Protein AF-A0A6I3HGZ4-F1 (afdb_monomer_lite)

Radius of gyration: 28.41 Å; chains: 1; bounding box: 65×96×52 Å

pLDDT: mean 79.09, std 19.03, range [30.66, 98.31]

Secondary structure (DSSP, 8-state):
-PPPEEETTEEE-SSEEEEEEESS-HHHHSSTTSHHHHHTTS-TTPPPPTT-EEETT-SSS-EEEEETTEEEEEEEE-----------PPP-----------PPPPPPPPPPPPPPPPPP----PPP-SSTTTTTTTHHHHHHHHHHHHHHHHH---PPPPEEEEE-TTS--S----HHHHHHHHHHSTTPPPPS-EEEEEE-GGGHHHHHHHHHHHHHHHHHHHHHHHSSS-SS--SBTTB--EEEEEE-TTS-EEEEEE--SSHHHHHHHT-TTTHHHHHHHHHHHHHHHHHHH--------

Structure (mmCIF, N/CA/C/O backbone):
data_AF-A0A6I3HGZ4-F1
#
_entry.id   AF-A0A6I3HGZ4-F1
#
loop_
_atom_site.group_PDB
_atom_site.id
_atom_site.type_symbol
_atom_site.label_atom_id
_atom_site.label_alt_id
_atom_site.label_comp_id
_atom_site.label_asym_id
_atom_site.label_entity_id
_atom_site.label_seq_id
_atom_site.pdbx_PDB_ins_code
_atom_site.Cartn_x
_atom_site.Cartn_y
_atom_site.Cartn_z
_atom_site.occupancy
_atom_site.B_iso_or_equiv
_atom_site.auth_seq_id
_atom_site.auth_comp_id
_atom_site.auth_asym_id
_atom_site.auth_atom_id
_atom_site.pdbx_PDB_model_num
ATOM 1 N N . MET A 1 1 ? 47.851 -3.934 -23.488 1.00 33.91 1 MET A N 1
ATOM 2 C CA . MET A 1 1 ? 46.387 -4.100 -23.605 1.00 33.91 1 MET A CA 1
ATOM 3 C C . MET A 1 1 ? 45.863 -4.523 -22.244 1.00 33.91 1 MET A C 1
ATOM 5 O O . MET A 1 1 ? 46.242 -5.589 -21.782 1.00 33.91 1 MET A O 1
ATOM 9 N N . ALA A 1 2 ? 45.136 -3.650 -21.546 1.00 35.31 2 ALA A N 1
ATOM 10 C CA . ALA A 1 2 ? 44.696 -3.905 -20.175 1.00 35.31 2 ALA A CA 1
ATOM 11 C C . ALA A 1 2 ? 43.425 -4.768 -20.192 1.00 35.31 2 ALA A C 1
ATOM 13 O O . ALA A 1 2 ? 42.412 -4.368 -20.761 1.00 35.31 2 ALA A O 1
ATOM 14 N N . THR A 1 3 ? 43.503 -5.968 -19.629 1.00 45.47 3 THR A N 1
ATOM 15 C CA . THR A 1 3 ? 42.390 -6.912 -19.494 1.00 45.47 3 THR A CA 1
ATOM 16 C C . THR A 1 3 ? 41.349 -6.371 -18.515 1.00 45.47 3 THR A C 1
ATOM 18 O O . THR A 1 3 ? 41.711 -5.895 -17.443 1.00 45.47 3 THR A O 1
ATOM 21 N N . ASN A 1 4 ? 40.064 -6.436 -18.878 1.00 52.41 4 ASN A N 1
ATOM 22 C CA . ASN A 1 4 ? 38.963 -6.149 -17.952 1.00 52.41 4 ASN A CA 1
ATOM 23 C C . ASN A 1 4 ? 39.049 -7.089 -16.739 1.00 52.41 4 ASN A C 1
ATOM 25 O O . ASN A 1 4 ? 39.357 -8.269 -16.916 1.00 52.41 4 ASN A O 1
ATOM 29 N N . GLU A 1 5 ? 38.756 -6.592 -15.537 1.00 66.88 5 GLU A N 1
ATOM 30 C CA . GLU A 1 5 ? 38.652 -7.445 -14.347 1.00 66.88 5 GLU A CA 1
ATOM 31 C C . GLU A 1 5 ? 37.339 -8.233 -14.447 1.00 66.88 5 GLU A C 1
ATOM 33 O O . GLU A 1 5 ? 36.293 -7.662 -14.765 1.00 66.88 5 GLU A O 1
ATOM 38 N N . VAL A 1 6 ? 37.389 -9.556 -14.279 1.00 73.12 6 VAL A N 1
ATOM 39 C CA . VAL A 1 6 ? 36.218 -10.429 -14.439 1.00 73.12 6 VAL A CA 1
ATOM 40 C C . VAL A 1 6 ? 35.928 -11.111 -13.114 1.00 73.12 6 VAL A C 1
ATOM 42 O O . VAL A 1 6 ? 36.799 -11.774 -12.561 1.00 73.12 6 VAL A O 1
ATOM 45 N N . ILE A 1 7 ? 34.708 -10.939 -12.609 1.00 74.44 7 ILE A N 1
ATOM 46 C CA . ILE A 1 7 ? 34.241 -11.583 -11.380 1.00 74.44 7 ILE A CA 1
ATOM 47 C C . ILE A 1 7 ? 33.126 -12.540 -11.783 1.00 74.44 7 ILE A C 1
ATOM 49 O O . ILE A 1 7 ? 32.105 -12.084 -12.297 1.00 74.44 7 ILE A O 1
ATOM 53 N N . VAL A 1 8 ? 33.306 -13.844 -11.553 1.00 73.94 8 VAL A N 1
ATOM 54 C CA . VAL A 1 8 ? 32.317 -14.897 -11.861 1.00 73.94 8 VAL A CA 1
ATOM 55 C C . VAL A 1 8 ? 31.725 -14.799 -13.279 1.00 73.94 8 VAL A C 1
ATOM 57 O O . VAL A 1 8 ? 30.513 -14.890 -13.470 1.00 73.94 8 VAL A O 1
ATOM 60 N N . GLY A 1 9 ? 32.572 -14.567 -14.286 1.00 73.19 9 GLY A N 1
ATOM 61 C CA . GLY A 1 9 ? 32.154 -14.409 -15.686 1.00 73.19 9 GLY A CA 1
ATOM 62 C C . GLY A 1 9 ? 31.596 -13.030 -16.067 1.00 73.19 9 GLY A C 1
ATOM 63 O O . GLY A 1 9 ? 31.271 -12.805 -17.235 1.00 73.19 9 GLY A O 1
ATOM 64 N N . VAL A 1 10 ? 31.503 -12.079 -15.129 1.00 76.06 10 VAL A N 1
ATOM 65 C CA . VAL A 1 10 ? 31.012 -10.713 -15.378 1.00 76.06 10 VAL A CA 1
ATOM 66 C C . VAL A 1 10 ? 32.178 -9.745 -15.528 1.00 76.06 10 VAL A C 1
ATOM 68 O O . VAL A 1 10 ? 33.001 -9.605 -14.625 1.00 76.06 10 VAL A O 1
ATOM 71 N N . LYS A 1 11 ? 32.241 -9.048 -16.668 1.00 77.94 11 LYS A N 1
ATOM 72 C CA . LYS A 1 11 ? 33.300 -8.076 -16.977 1.00 77.94 11 LYS A CA 1
ATOM 73 C C . LYS A 1 11 ? 33.042 -6.734 -16.288 1.00 77.94 11 LYS A C 1
ATOM 75 O O . LYS A 1 11 ? 32.005 -6.114 -16.510 1.00 77.94 11 LYS A O 1
ATOM 80 N N . PHE A 1 12 ? 34.040 -6.247 -15.561 1.00 77.44 12 PHE A N 1
ATOM 81 C CA . PHE A 1 12 ? 34.099 -4.913 -14.973 1.00 77.44 12 PHE A CA 1
ATOM 82 C C . PHE A 1 12 ? 35.183 -4.100 -15.698 1.00 77.44 12 PHE A C 1
ATOM 84 O O . PHE A 1 12 ? 36.367 -4.197 -15.364 1.00 77.44 12 PHE A O 1
ATOM 91 N N . PRO A 1 13 ? 34.827 -3.328 -16.744 1.00 76.88 13 PRO A N 1
ATOM 92 C CA . PRO A 1 13 ? 35.788 -2.465 -17.425 1.00 76.88 13 PRO A CA 1
ATOM 93 C C . PRO A 1 13 ? 36.333 -1.385 -16.485 1.00 76.88 13 PRO A C 1
ATOM 95 O O . PRO A 1 13 ? 35.669 -0.961 -15.539 1.00 76.88 13 PRO A O 1
ATOM 98 N N . LYS A 1 14 ? 37.541 -0.890 -16.756 1.00 74.56 14 LYS A N 1
ATOM 99 C CA . LYS A 1 14 ? 38.122 0.205 -15.970 1.00 74.56 14 LYS A CA 1
ATOM 100 C C . LYS A 1 14 ? 37.251 1.464 -16.086 1.00 74.56 14 LYS A C 1
ATOM 102 O O . LYS A 1 14 ? 36.957 1.908 -17.191 1.00 74.56 14 LYS A O 1
ATOM 107 N N . GLY A 1 15 ? 36.886 2.062 -14.955 1.00 78.56 15 GLY A N 1
ATOM 108 C CA . GLY A 1 15 ? 36.088 3.286 -14.916 1.00 78.56 15 GLY A CA 1
ATOM 109 C C . GLY A 1 15 ? 35.667 3.669 -13.501 1.00 78.56 15 GLY A C 1
ATOM 110 O O . GLY A 1 15 ? 36.054 3.018 -12.531 1.00 78.56 15 GLY A O 1
ATOM 111 N N . SER A 1 16 ? 34.886 4.740 -13.384 1.00 78.81 16 SER A N 1
ATOM 112 C CA . SER A 1 16 ? 34.273 5.144 -12.118 1.00 78.81 16 SER A CA 1
ATOM 113 C C . SER A 1 16 ? 33.002 4.342 -11.888 1.00 78.81 16 SER A C 1
ATOM 115 O O . SER A 1 16 ? 32.200 4.186 -12.802 1.00 78.81 16 SER A O 1
ATOM 117 N N . TYR A 1 17 ? 32.800 3.853 -10.670 1.00 81.19 17 TYR A N 1
ATOM 118 C CA . TYR A 1 17 ? 31.631 3.055 -10.320 1.00 81.19 17 TYR A CA 1
ATOM 119 C C . TYR A 1 17 ? 30.874 3.674 -9.149 1.00 81.19 17 TYR A C 1
ATOM 121 O O . TYR A 1 17 ? 31.481 4.121 -8.176 1.00 81.19 17 TYR A O 1
ATOM 129 N N . GLN A 1 18 ? 29.547 3.640 -9.223 1.00 82.38 18 GLN A N 1
ATOM 130 C CA . GLN A 1 18 ? 28.660 3.855 -8.090 1.00 82.38 18 GLN A CA 1
ATOM 131 C C . GLN A 1 18 ? 28.407 2.512 -7.408 1.00 82.38 18 GLN A C 1
ATOM 133 O O . GLN A 1 18 ? 28.036 1.535 -8.064 1.00 82.38 18 GLN A O 1
ATOM 138 N N . ILE A 1 19 ? 28.581 2.467 -6.088 1.00 84.44 19 ILE A N 1
ATOM 139 C CA . ILE A 1 19 ? 28.314 1.277 -5.280 1.00 84.44 19 ILE A CA 1
ATOM 140 C C . ILE A 1 19 ? 27.147 1.571 -4.343 1.00 84.44 19 ILE A C 1
ATOM 142 O O . ILE A 1 19 ? 27.219 2.491 -3.535 1.00 84.44 19 ILE A O 1
ATOM 146 N N . ASN A 1 20 ? 26.094 0.760 -4.432 1.00 83.44 20 ASN A N 1
ATOM 147 C CA . ASN A 1 20 ? 24.922 0.853 -3.562 1.00 83.44 20 ASN A CA 1
ATOM 148 C C . ASN A 1 20 ? 24.886 -0.380 -2.648 1.00 83.44 20 ASN A C 1
ATOM 150 O O . ASN A 1 20 ? 24.751 -1.501 -3.142 1.00 83.44 20 ASN A O 1
ATOM 154 N N . SER A 1 21 ? 25.031 -0.194 -1.335 1.00 86.50 21 SER A N 1
ATOM 155 C CA . SER A 1 21 ? 24.993 -1.269 -0.331 1.00 86.50 21 SER A CA 1
ATOM 156 C C . SER A 1 21 ? 23.632 -1.369 0.365 1.00 86.50 21 SER A C 1
ATOM 158 O O . SER A 1 21 ? 22.970 -0.360 0.583 1.00 86.50 21 SER A O 1
ATOM 160 N N . PHE A 1 22 ? 23.237 -2.583 0.753 1.00 85.50 22 PHE A N 1
ATOM 161 C CA . PHE A 1 22 ? 21.967 -2.893 1.420 1.00 85.50 22 PHE A CA 1
ATOM 162 C C . PHE A 1 22 ? 22.232 -3.887 2.553 1.00 85.50 22 PHE A C 1
ATOM 164 O O . PHE A 1 22 ? 22.924 -4.883 2.335 1.00 85.50 22 PHE A O 1
ATOM 171 N N . GLY A 1 23 ? 21.746 -3.610 3.767 1.00 84.88 23 GLY A N 1
ATOM 172 C CA . GLY A 1 23 ? 21.974 -4.480 4.932 1.00 84.88 23 GLY A CA 1
ATOM 173 C C . GLY A 1 23 ? 23.453 -4.670 5.319 1.00 84.88 23 GLY A C 1
ATOM 174 O O . GLY A 1 23 ? 23.779 -5.564 6.094 1.00 84.88 23 GLY A O 1
ATOM 175 N N . ILE A 1 24 ? 24.364 -3.860 4.764 1.00 86.56 24 ILE A N 1
ATOM 176 C CA . ILE A 1 24 ? 25.811 -3.861 5.016 1.00 86.56 24 ILE A CA 1
ATOM 177 C C . ILE A 1 24 ? 26.343 -2.428 4.896 1.00 86.56 24 ILE A C 1
ATOM 179 O O . ILE A 1 24 ? 25.840 -1.647 4.088 1.00 86.56 24 ILE A O 1
ATOM 183 N N . SER A 1 25 ? 27.353 -2.066 5.692 1.00 88.69 25 SER A N 1
ATOM 184 C CA . SER A 1 25 ? 27.912 -0.712 5.668 1.00 88.69 25 SER A CA 1
ATOM 185 C C . SER A 1 25 ? 28.721 -0.436 4.397 1.00 88.69 25 SER A C 1
ATOM 187 O O . SER A 1 25 ? 29.479 -1.290 3.923 1.00 88.69 25 SER A O 1
ATOM 189 N N . CYS A 1 26 ? 28.648 0.802 3.898 1.00 79.62 26 CYS A N 1
ATOM 190 C CA . CYS A 1 26 ? 29.450 1.250 2.758 1.00 79.62 26 CYS A CA 1
ATOM 191 C C . CYS A 1 26 ? 30.955 1.051 3.008 1.00 79.62 26 CYS A C 1
ATOM 193 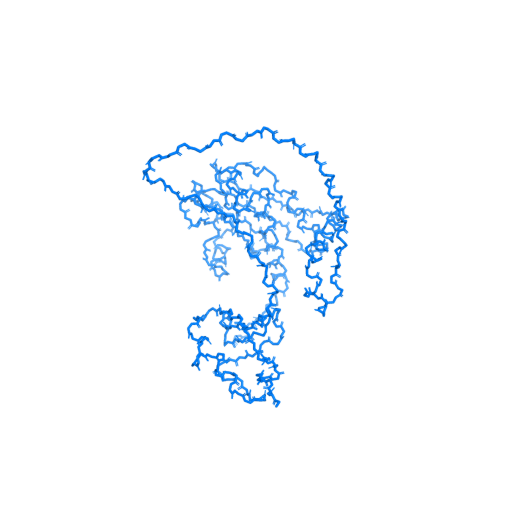O O . CYS A 1 26 ? 31.683 0.647 2.109 1.00 79.62 26 CYS A O 1
ATOM 195 N N . THR A 1 27 ? 31.424 1.255 4.243 1.00 86.00 27 THR A N 1
ATOM 196 C CA . THR A 1 27 ? 32.833 1.077 4.643 1.00 86.00 27 THR A CA 1
ATOM 197 C C . THR A 1 27 ? 33.335 -0.360 4.524 1.00 86.00 27 THR A C 1
ATOM 199 O O . THR A 1 27 ? 34.520 -0.573 4.292 1.00 86.00 27 THR A O 1
ATOM 202 N N . LYS A 1 28 ? 32.451 -1.356 4.653 1.00 87.50 28 LYS A N 1
ATOM 203 C CA . LYS A 1 28 ? 32.801 -2.775 4.492 1.00 87.50 28 LYS A CA 1
ATOM 204 C C . LYS A 1 28 ? 32.875 -3.181 3.018 1.00 87.50 28 LYS A C 1
ATOM 206 O O . LYS A 1 28 ? 33.579 -4.125 2.664 1.00 87.50 28 LYS A O 1
ATOM 211 N N . VAL A 1 29 ? 32.156 -2.467 2.154 1.00 88.38 29 VAL A N 1
ATOM 212 C CA . VAL A 1 29 ? 32.092 -2.742 0.713 1.00 88.38 29 VAL A CA 1
ATOM 213 C C . VAL A 1 29 ? 33.155 -1.960 -0.067 1.00 88.38 29 VAL A C 1
ATOM 215 O O . VAL A 1 29 ? 33.766 -2.517 -0.980 1.00 88.38 29 VAL A O 1
ATOM 218 N N . MET A 1 30 ? 33.389 -0.697 0.296 1.00 84.62 30 MET A N 1
ATOM 219 C CA . MET A 1 30 ? 34.252 0.248 -0.420 1.00 84.62 30 MET A CA 1
ATOM 220 C C . MET A 1 30 ? 35.699 0.277 0.101 1.00 84.62 30 MET A C 1
ATOM 222 O O . MET A 1 30 ? 36.009 -0.204 1.188 1.00 84.62 30 MET A O 1
ATOM 226 N N . GLY A 1 31 ? 36.588 0.904 -0.677 1.00 80.62 31 GLY A N 1
ATOM 227 C CA . GLY A 1 31 ? 38.002 1.091 -0.341 1.00 80.62 31 GLY A CA 1
ATOM 228 C C . GLY A 1 31 ? 38.901 -0.058 -0.806 1.00 80.62 31 GLY A C 1
ATOM 229 O O . GLY A 1 31 ? 38.432 -1.116 -1.219 1.00 80.62 31 GLY A O 1
ATOM 230 N N . SER A 1 32 ? 40.220 0.135 -0.720 1.00 79.25 32 SER A N 1
ATOM 231 C CA . SER A 1 32 ? 41.231 -0.823 -1.214 1.00 79.25 32 SER A CA 1
ATOM 232 C C . SER A 1 32 ? 41.211 -2.186 -0.506 1.00 79.25 32 SER A C 1
ATOM 234 O O . SER A 1 32 ? 41.709 -3.177 -1.045 1.00 79.25 32 SER A O 1
ATOM 236 N N . LYS A 1 33 ? 40.626 -2.237 0.697 1.00 82.75 33 LYS A N 1
ATOM 237 C CA . LYS A 1 33 ? 40.399 -3.454 1.489 1.00 82.75 33 LYS A CA 1
ATOM 238 C C . LYS A 1 33 ? 38.929 -3.897 1.510 1.00 82.75 33 LYS A C 1
ATOM 240 O O . LYS A 1 33 ? 38.632 -4.910 2.139 1.00 82.75 33 LYS A O 1
ATOM 245 N N . GLY A 1 34 ? 38.027 -3.160 0.863 1.00 86.88 34 GLY A N 1
ATOM 246 C CA . GLY A 1 34 ? 36.596 -3.462 0.836 1.00 86.88 34 GLY A CA 1
ATOM 247 C C . GLY A 1 34 ? 36.268 -4.700 0.006 1.00 86.88 34 GLY A C 1
ATOM 248 O O . GLY A 1 34 ? 37.058 -5.125 -0.839 1.00 86.88 34 GLY A O 1
ATOM 249 N N . LEU A 1 35 ? 35.084 -5.272 0.233 1.00 89.88 35 LEU A N 1
ATOM 250 C CA . LEU A 1 35 ? 34.624 -6.494 -0.441 1.00 89.88 35 LEU A CA 1
ATOM 251 C C . LEU A 1 35 ? 34.707 -6.408 -1.968 1.00 89.88 35 LEU A C 1
ATOM 253 O O . LEU A 1 35 ? 35.130 -7.368 -2.604 1.00 89.88 35 LEU A O 1
ATOM 257 N N . PHE A 1 36 ? 34.367 -5.262 -2.564 1.00 88.25 36 PHE A N 1
ATOM 258 C CA . PHE A 1 36 ? 34.422 -5.125 -4.019 1.00 88.25 36 PHE A CA 1
ATOM 259 C C . PHE A 1 36 ? 35.861 -5.215 -4.552 1.00 88.25 36 PHE A C 1
ATOM 261 O O . PHE A 1 36 ? 36.124 -5.965 -5.487 1.00 88.25 36 PHE A O 1
ATOM 268 N N . ALA A 1 37 ? 36.819 -4.554 -3.893 1.00 84.62 37 ALA A N 1
ATOM 269 C CA . ALA A 1 37 ? 38.239 -4.650 -4.240 1.00 84.62 37 ALA A CA 1
ATOM 270 C C . ALA A 1 37 ? 38.827 -6.048 -3.981 1.00 84.62 37 ALA A C 1
ATOM 272 O O . ALA A 1 37 ? 39.804 -6.433 -4.619 1.00 84.62 37 ALA A O 1
ATOM 273 N N . GLN A 1 38 ? 38.262 -6.811 -3.041 1.00 87.81 38 GLN A N 1
ATOM 274 C CA . GLN A 1 38 ? 38.625 -8.215 -2.837 1.00 87.81 38 GLN A CA 1
ATOM 275 C C . GLN A 1 38 ? 38.082 -9.102 -3.963 1.00 87.81 38 GLN A C 1
ATOM 277 O O . GLN A 1 38 ? 38.808 -9.965 -4.445 1.00 87.81 38 GLN A O 1
ATOM 282 N N . PHE A 1 39 ? 36.845 -8.875 -4.416 1.00 89.19 39 PHE A N 1
ATOM 283 C CA . PHE A 1 39 ? 36.241 -9.663 -5.494 1.00 89.19 39 PHE A CA 1
ATOM 284 C C . PHE A 1 39 ? 36.919 -9.417 -6.842 1.00 89.19 39 PHE A C 1
ATOM 286 O O . PHE A 1 39 ? 37.119 -10.366 -7.586 1.00 89.19 39 PHE A O 1
ATOM 293 N N . LEU A 1 40 ? 37.353 -8.185 -7.122 1.00 82.81 40 LEU A N 1
ATOM 294 C CA . LEU A 1 40 ? 38.114 -7.849 -8.334 1.00 82.81 40 LEU A CA 1
ATOM 295 C C . LEU A 1 40 ? 39.472 -8.572 -8.434 1.00 82.81 40 LEU A C 1
ATOM 297 O O . LEU A 1 40 ? 40.028 -8.688 -9.520 1.00 82.81 40 LEU A O 1
ATOM 301 N N . LYS A 1 41 ? 40.005 -9.082 -7.313 1.00 83.44 41 LYS A N 1
ATOM 302 C CA . LYS A 1 41 ? 41.253 -9.867 -7.274 1.00 83.44 41 LYS A CA 1
ATOM 303 C C . LYS A 1 41 ? 41.045 -11.359 -7.542 1.00 83.44 41 LYS A C 1
ATOM 305 O O . LYS A 1 41 ? 42.033 -12.085 -7.652 1.00 83.44 41 LYS A O 1
ATOM 310 N N . LEU A 1 42 ? 39.795 -11.823 -7.587 1.00 81.00 42 LEU A N 1
ATOM 311 C CA . LEU A 1 42 ? 39.473 -13.203 -7.942 1.00 81.00 42 LEU A CA 1
ATOM 312 C C . LEU A 1 42 ? 39.785 -13.433 -9.423 1.00 81.00 42 LEU A C 1
ATOM 314 O O . LEU A 1 42 ? 39.650 -12.524 -10.244 1.00 81.00 42 LEU A O 1
ATOM 318 N N . LYS A 1 43 ? 40.199 -14.649 -9.785 1.00 75.00 43 LYS A N 1
ATOM 319 C CA . LYS A 1 43 ? 40.291 -15.023 -11.200 1.00 75.00 43 LYS A CA 1
ATOM 320 C C . LYS A 1 43 ? 38.878 -15.246 -11.742 1.00 75.00 43 LYS A C 1
ATOM 322 O O . LYS A 1 43 ? 37.968 -15.586 -10.996 1.00 75.00 43 LYS A O 1
ATOM 327 N N . ASP A 1 44 ? 38.713 -15.115 -13.054 1.00 69.81 44 ASP A N 1
ATOM 328 C CA . ASP A 1 44 ? 37.416 -15.141 -13.757 1.00 69.81 44 ASP A CA 1
ATOM 329 C C . ASP A 1 44 ? 36.452 -16.262 -13.298 1.00 69.81 44 ASP A C 1
ATOM 331 O O . ASP A 1 44 ? 35.264 -16.033 -13.064 1.00 69.81 44 ASP A O 1
ATOM 335 N N . LYS A 1 45 ? 36.980 -17.475 -13.098 1.00 73.19 45 LYS A N 1
ATOM 336 C CA . LYS A 1 45 ? 36.204 -18.665 -12.710 1.00 73.19 45 LYS A CA 1
ATOM 337 C C . LYS A 1 45 ? 36.281 -19.012 -11.222 1.00 73.19 45 LYS A C 1
ATOM 339 O O . LYS A 1 45 ? 35.736 -20.040 -10.820 1.00 73.19 45 LYS A O 1
ATOM 344 N N . ASP A 1 46 ? 36.958 -18.200 -10.416 1.00 79.56 46 ASP A N 1
ATOM 345 C CA . ASP A 1 46 ? 37.021 -18.438 -8.980 1.00 79.56 46 ASP A CA 1
ATOM 346 C C . ASP A 1 46 ? 35.639 -18.169 -8.364 1.00 79.56 46 ASP A C 1
ATOM 348 O O . ASP A 1 46 ? 34.997 -17.156 -8.671 1.00 79.56 46 ASP A O 1
ATOM 352 N N . PRO A 1 47 ? 35.150 -19.057 -7.485 1.00 82.06 47 PRO A N 1
ATOM 353 C CA . PRO A 1 47 ? 33.903 -18.817 -6.785 1.00 82.06 47 PRO A CA 1
ATOM 354 C C . PRO A 1 47 ? 34.055 -17.632 -5.827 1.00 82.06 47 PRO A C 1
ATOM 356 O O . PRO A 1 47 ? 35.106 -17.424 -5.216 1.00 82.06 47 PRO A O 1
ATOM 359 N N . LEU A 1 48 ? 32.969 -16.883 -5.635 1.00 87.06 48 LEU A N 1
ATOM 360 C CA . LEU A 1 48 ? 32.922 -15.869 -4.586 1.00 87.06 48 LEU A CA 1
ATOM 361 C C . LEU A 1 48 ? 33.124 -16.523 -3.204 1.00 87.06 48 LEU A C 1
ATOM 363 O O . LEU A 1 48 ? 32.614 -17.624 -2.962 1.00 87.06 48 LEU A O 1
ATOM 367 N N . PRO A 1 49 ? 33.820 -15.854 -2.265 1.00 89.06 49 PRO A N 1
ATOM 368 C CA . PRO A 1 49 ? 33.966 -16.352 -0.905 1.00 89.06 49 PRO A CA 1
ATOM 369 C C . PRO A 1 49 ? 32.596 -16.570 -0.263 1.00 89.06 49 PRO A C 1
ATOM 371 O O . PRO A 1 49 ? 31.774 -15.654 -0.226 1.00 89.06 49 PRO A O 1
ATOM 374 N N . LYS A 1 50 ? 32.340 -17.758 0.293 1.00 88.12 50 LYS A N 1
ATOM 375 C CA . LYS A 1 50 ? 31.100 -18.008 1.046 1.00 88.12 50 LYS A CA 1
ATOM 376 C C . LYS A 1 50 ? 30.938 -16.954 2.159 1.00 88.12 50 LYS A C 1
ATOM 378 O O . LYS A 1 50 ? 31.931 -16.602 2.796 1.00 88.12 50 LYS A O 1
ATOM 383 N N . PRO A 1 51 ? 29.719 -16.449 2.423 1.00 92.19 51 PRO A N 1
ATOM 384 C CA . PRO A 1 51 ? 28.416 -16.841 1.858 1.00 92.19 51 PRO A CA 1
ATOM 385 C C . PRO A 1 51 ? 28.007 -16.064 0.587 1.00 92.19 51 PRO A C 1
ATOM 387 O O . PRO A 1 51 ? 26.835 -16.069 0.207 1.00 92.19 51 PRO A O 1
ATOM 390 N N . TRP A 1 52 ? 28.934 -15.344 -0.046 1.00 91.81 52 TRP A N 1
ATOM 391 C CA . TRP A 1 52 ? 28.618 -14.463 -1.163 1.00 91.81 52 TRP A CA 1
ATOM 392 C C . TRP A 1 52 ? 28.273 -15.237 -2.430 1.00 91.81 52 TRP A C 1
ATOM 394 O O . TRP A 1 52 ? 28.944 -16.192 -2.811 1.00 91.81 52 TRP A O 1
ATOM 404 N N . ARG A 1 53 ? 27.226 -14.773 -3.105 1.00 88.81 53 ARG A N 1
ATOM 405 C CA . ARG A 1 53 ? 26.788 -15.241 -4.414 1.00 88.81 53 ARG A CA 1
ATOM 406 C C . ARG A 1 53 ? 26.501 -14.061 -5.322 1.00 88.81 53 ARG A C 1
ATOM 408 O O . ARG A 1 53 ? 26.127 -12.974 -4.869 1.00 88.81 53 ARG A O 1
ATOM 415 N N . TYR A 1 54 ? 26.660 -14.310 -6.609 1.00 85.19 54 TYR A N 1
ATOM 416 C CA . TYR A 1 54 ? 26.254 -13.390 -7.648 1.00 85.19 54 TYR A CA 1
ATOM 417 C C . TYR A 1 54 ? 24.834 -13.720 -8.097 1.00 85.19 54 TYR A C 1
ATOM 419 O O . TYR A 1 54 ? 24.496 -14.887 -8.280 1.00 85.19 54 TYR A O 1
ATOM 427 N N . LEU A 1 55 ? 23.996 -12.696 -8.230 1.00 81.69 55 LEU A N 1
ATOM 428 C CA . LEU A 1 55 ? 22.610 -12.831 -8.664 1.00 81.69 55 LEU A CA 1
ATOM 429 C C . LEU A 1 55 ? 22.498 -12.261 -10.081 1.00 81.69 55 LEU A C 1
ATOM 431 O O . LEU A 1 55 ? 22.277 -11.061 -10.243 1.00 81.69 55 LEU A O 1
ATOM 435 N N . ALA A 1 56 ? 22.703 -13.124 -11.079 1.00 65.50 56 ALA A N 1
ATOM 436 C CA . ALA A 1 56 ? 22.736 -12.750 -12.495 1.00 65.50 56 ALA A CA 1
ATOM 437 C C . ALA A 1 56 ? 21.398 -12.182 -13.005 1.00 65.50 56 ALA A C 1
ATOM 439 O O . ALA A 1 56 ? 21.403 -11.290 -13.847 1.00 65.50 56 ALA A O 1
ATOM 440 N N . ASP A 1 57 ? 20.275 -12.615 -12.425 1.00 60.81 57 ASP A N 1
ATOM 441 C CA . ASP A 1 57 ? 18.922 -12.200 -12.830 1.00 60.81 57 ASP A CA 1
ATOM 442 C C . ASP A 1 57 ? 18.407 -10.954 -12.085 1.00 60.81 57 ASP A C 1
ATOM 444 O O . ASP A 1 57 ? 17.222 -10.616 -12.133 1.00 60.81 57 ASP A O 1
ATOM 448 N N . ALA A 1 58 ? 19.266 -10.260 -11.332 1.00 59.22 58 ALA A N 1
ATOM 449 C CA . ALA A 1 58 ? 18.855 -9.047 -10.638 1.00 59.22 58 ALA A CA 1
ATOM 450 C C . ALA A 1 58 ? 18.627 -7.896 -11.639 1.00 59.22 58 ALA A C 1
ATOM 452 O O . ALA A 1 58 ? 19.522 -7.541 -12.397 1.00 59.22 58 ALA A O 1
ATOM 453 N N . ILE A 1 59 ? 17.446 -7.265 -11.596 1.00 45.47 59 ILE A N 1
ATOM 454 C CA . ILE A 1 59 ? 17.140 -6.055 -12.380 1.00 45.47 59 ILE A CA 1
ATOM 455 C C . ILE A 1 59 ? 18.057 -4.899 -11.918 1.00 45.47 59 ILE A C 1
ATOM 457 O O . ILE A 1 59 ? 18.132 -4.599 -10.718 1.00 45.47 59 ILE A O 1
ATOM 461 N N . GLY A 1 60 ? 18.737 -4.243 -12.868 1.00 58.06 60 GLY A N 1
ATOM 462 C CA . GLY A 1 60 ? 19.790 -3.249 -12.603 1.00 58.06 60 GLY A CA 1
ATOM 463 C C . GLY A 1 60 ? 21.165 -3.893 -12.375 1.00 58.06 60 GLY A C 1
ATOM 464 O O . GLY A 1 60 ? 21.266 -5.100 -12.234 1.00 58.06 60 GLY A O 1
ATOM 465 N N . ALA A 1 61 ? 22.235 -3.093 -12.379 1.00 63.69 61 ALA A N 1
ATOM 466 C CA . ALA A 1 61 ? 23.636 -3.540 -12.414 1.00 63.69 61 ALA A CA 1
ATOM 467 C C . ALA A 1 61 ? 24.010 -4.710 -11.448 1.00 63.69 61 ALA A C 1
ATOM 469 O O . ALA A 1 61 ? 23.337 -4.897 -10.428 1.00 63.69 61 ALA A O 1
ATOM 470 N N . PRO A 1 62 ? 25.109 -5.459 -11.719 1.00 68.50 62 PRO A N 1
ATOM 471 C CA . PRO A 1 62 ? 25.524 -6.677 -11.004 1.00 68.50 62 PRO A CA 1
ATOM 472 C C . PRO A 1 62 ? 25.286 -6.654 -9.478 1.00 68.50 62 PRO A C 1
ATOM 474 O O . PRO A 1 62 ? 25.827 -5.791 -8.782 1.00 68.50 62 PRO A O 1
ATOM 477 N N . LYS A 1 63 ? 24.502 -7.613 -8.947 1.00 84.88 63 LYS A N 1
ATOM 478 C CA . LYS A 1 63 ? 24.180 -7.738 -7.508 1.00 84.88 63 LYS A CA 1
ATOM 479 C C . LYS A 1 63 ? 24.975 -8.868 -6.839 1.00 84.88 63 LYS A C 1
ATOM 481 O O . LYS A 1 63 ? 24.807 -10.039 -7.178 1.00 84.88 63 LYS A O 1
ATOM 486 N N . PHE A 1 64 ? 25.762 -8.516 -5.821 1.00 90.00 64 PHE A N 1
ATOM 487 C CA . PHE A 1 64 ? 26.458 -9.445 -4.924 1.00 90.00 64 PHE A CA 1
ATOM 488 C C . PHE A 1 64 ? 25.696 -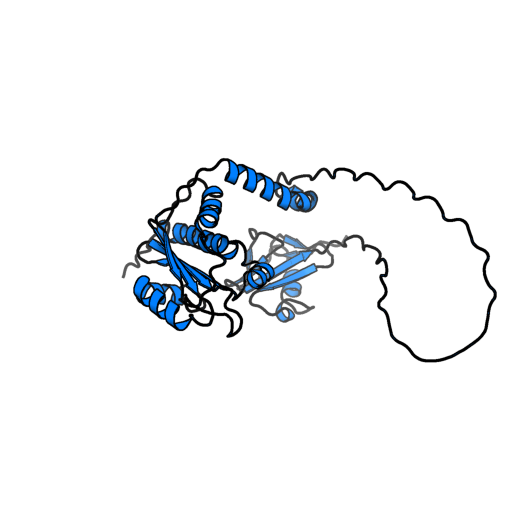9.551 -3.602 1.00 90.00 64 PHE A C 1
ATOM 490 O O . PHE A 1 64 ? 25.368 -8.529 -2.997 1.00 90.00 64 PHE A O 1
ATOM 497 N N . SER A 1 65 ? 25.402 -10.764 -3.135 1.00 91.25 65 SER A N 1
ATOM 498 C CA . SER A 1 65 ? 24.591 -10.980 -1.929 1.00 91.25 65 SER A CA 1
ATOM 499 C C . SER A 1 65 ? 25.150 -12.095 -1.057 1.00 91.25 65 SER A C 1
ATOM 501 O O . SER A 1 65 ? 25.547 -13.136 -1.566 1.00 91.25 65 SER A O 1
ATOM 503 N N . SER A 1 66 ? 25.157 -11.886 0.256 1.00 90.69 66 SER A N 1
ATOM 504 C CA . SER A 1 66 ? 25.525 -12.897 1.255 1.00 90.69 66 SER A CA 1
ATOM 505 C C . SER A 1 66 ? 24.301 -13.563 1.891 1.00 90.69 66 SER A C 1
ATOM 507 O O . SER A 1 66 ? 24.345 -14.742 2.230 1.00 90.69 66 SER A O 1
ATOM 509 N N . ALA A 1 67 ? 23.189 -12.838 2.020 1.00 86.38 67 ALA A N 1
ATOM 510 C CA . ALA A 1 67 ? 21.949 -13.287 2.655 1.00 86.38 67 ALA A CA 1
ATOM 511 C C . ALA A 1 67 ? 20.748 -12.467 2.132 1.00 86.38 67 ALA A C 1
ATOM 513 O O . ALA A 1 67 ? 20.961 -11.438 1.478 1.00 86.38 67 ALA A O 1
ATOM 514 N N . PRO A 1 68 ? 19.491 -12.882 2.392 1.00 83.44 68 PRO A N 1
ATOM 515 C CA . PRO A 1 68 ? 18.326 -12.032 2.140 1.00 83.44 68 PRO A CA 1
ATOM 516 C C . PRO A 1 68 ? 18.523 -10.634 2.745 1.00 83.44 68 PRO A C 1
ATOM 518 O O . PRO A 1 68 ? 18.949 -10.504 3.887 1.00 83.44 68 PRO A O 1
ATOM 521 N N . GLY A 1 69 ? 18.298 -9.583 1.953 1.00 83.00 69 GLY A N 1
ATOM 522 C CA . GLY A 1 69 ? 18.474 -8.190 2.390 1.00 83.00 69 GLY A CA 1
ATOM 523 C C . GLY A 1 69 ? 19.922 -7.699 2.564 1.00 83.00 69 GLY A C 1
ATOM 524 O O . GLY A 1 69 ? 20.114 -6.501 2.756 1.00 83.00 69 GLY A O 1
ATOM 525 N N . VAL A 1 70 ? 20.939 -8.565 2.440 1.00 89.88 70 VAL A N 1
ATOM 526 C CA . VAL A 1 70 ? 22.355 -8.210 2.647 1.00 89.88 70 VAL A CA 1
ATOM 527 C C . VAL A 1 70 ? 23.151 -8.343 1.348 1.00 89.88 70 VAL A C 1
ATOM 529 O O . VAL A 1 70 ? 23.252 -9.428 0.758 1.00 89.88 70 VAL A O 1
ATOM 532 N N . GLY A 1 71 ? 23.741 -7.238 0.891 1.00 91.12 71 GLY A N 1
ATOM 533 C CA . GLY A 1 71 ? 24.558 -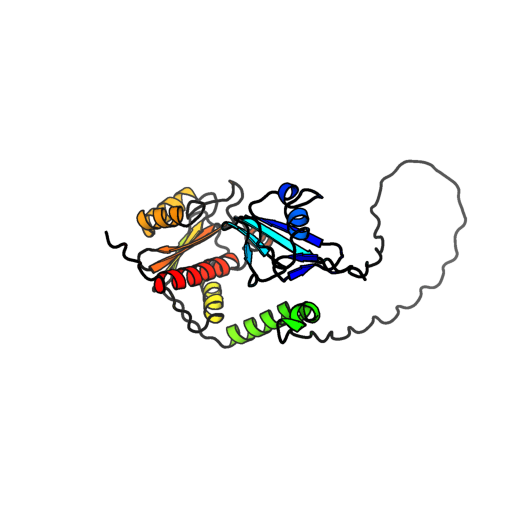7.224 -0.318 1.00 91.12 71 GLY A CA 1
ATOM 534 C C . GLY A 1 71 ? 24.903 -5.835 -0.843 1.00 91.12 71 GLY A C 1
ATOM 535 O O . GLY A 1 71 ? 24.697 -4.821 -0.181 1.00 91.12 71 GLY A O 1
ATOM 536 N N . PHE A 1 72 ? 25.430 -5.783 -2.062 1.00 89.69 72 PHE A N 1
ATOM 537 C CA . PHE A 1 72 ? 25.713 -4.533 -2.761 1.00 89.69 72 PHE A CA 1
ATOM 538 C C . PHE A 1 72 ? 25.597 -4.684 -4.281 1.00 89.69 72 PHE A C 1
ATOM 540 O O . PHE A 1 72 ? 25.611 -5.793 -4.821 1.00 89.69 72 PHE A O 1
ATOM 547 N N . ARG A 1 73 ? 25.454 -3.548 -4.964 1.00 87.31 73 ARG A N 1
ATOM 548 C CA . ARG A 1 73 ? 25.379 -3.426 -6.424 1.00 87.31 73 ARG A CA 1
ATOM 549 C C . ARG A 1 73 ? 26.453 -2.471 -6.906 1.00 87.31 73 ARG A C 1
ATOM 551 O O . ARG A 1 73 ? 26.776 -1.523 -6.192 1.00 87.31 73 ARG A O 1
ATOM 558 N N . VAL A 1 74 ? 26.957 -2.700 -8.112 1.00 82.38 74 VAL A N 1
ATOM 559 C CA . VAL A 1 74 ? 28.034 -1.894 -8.694 1.00 82.38 74 VAL A CA 1
ATOM 560 C C . VAL A 1 74 ? 27.618 -1.444 -10.087 1.00 82.38 74 VAL A C 1
ATOM 562 O O . VAL A 1 74 ? 27.353 -2.281 -10.944 1.00 82.38 74 VAL A O 1
ATOM 565 N N . GLN A 1 75 ? 27.551 -0.135 -10.316 1.00 80.81 75 GLN A N 1
ATOM 566 C CA . GLN A 1 75 ? 27.124 0.460 -11.581 1.00 80.81 75 GLN A CA 1
ATOM 567 C C . GLN A 1 75 ? 28.245 1.316 -12.161 1.00 80.81 75 GLN A C 1
ATOM 569 O O . GLN A 1 75 ? 28.744 2.211 -11.486 1.00 80.81 75 GLN A O 1
ATOM 574 N N . LEU A 1 76 ? 28.639 1.050 -13.408 1.00 76.06 76 LEU A N 1
ATOM 575 C CA . LEU A 1 76 ? 29.601 1.890 -14.114 1.00 76.06 76 LEU A CA 1
ATOM 576 C C . LEU A 1 76 ? 28.975 3.269 -14.356 1.00 76.06 76 LEU A C 1
ATOM 578 O O . LEU A 1 76 ? 27.895 3.376 -14.937 1.00 76.06 76 LEU A O 1
ATOM 582 N N . ILE A 1 77 ? 29.660 4.314 -13.910 1.00 76.06 77 ILE A N 1
ATOM 583 C CA . ILE A 1 77 ? 29.319 5.701 -14.198 1.00 76.06 77 ILE A CA 1
ATOM 584 C C . ILE A 1 77 ? 30.029 6.051 -15.502 1.00 76.06 77 ILE A C 1
ATOM 586 O O . ILE A 1 77 ? 31.236 6.300 -15.526 1.00 76.06 77 ILE A O 1
ATOM 590 N N . THR A 1 78 ? 29.288 6.059 -16.604 1.00 63.97 78 THR A N 1
ATOM 591 C CA . THR A 1 78 ? 29.752 6.720 -17.821 1.00 63.97 78 THR A CA 1
ATOM 592 C C . THR A 1 78 ? 29.778 8.225 -17.559 1.00 63.97 78 THR A C 1
ATOM 594 O O . THR A 1 78 ? 28.803 8.753 -17.020 1.00 63.97 78 THR A O 1
ATOM 597 N N . PRO A 1 79 ? 30.868 8.942 -17.891 1.00 44.62 79 PRO A N 1
ATOM 598 C CA . PRO A 1 79 ? 30.885 10.388 -17.760 1.00 44.62 79 PRO A CA 1
ATOM 599 C C . PRO A 1 79 ? 29.795 10.966 -18.662 1.00 44.62 79 PRO A C 1
ATOM 601 O O . PRO A 1 79 ? 29.907 10.972 -19.886 1.00 44.62 79 PRO A O 1
ATOM 604 N N . THR A 1 80 ? 28.716 11.436 -18.047 1.00 43.69 80 THR A N 1
ATOM 605 C CA . THR A 1 80 ? 27.749 12.308 -18.700 1.00 43.69 80 THR A CA 1
ATOM 606 C C . THR A 1 80 ? 28.513 13.554 -19.159 1.00 43.69 80 THR A C 1
ATOM 608 O O . THR A 1 80 ? 29.283 14.089 -18.353 1.00 43.69 80 THR A O 1
ATOM 611 N N . PRO A 1 81 ? 28.358 14.044 -20.406 1.00 34.66 81 PRO A N 1
ATOM 612 C CA . PRO A 1 81 ? 28.938 15.324 -20.788 1.00 34.66 81 PRO A CA 1
ATOM 613 C C . PRO A 1 81 ? 28.486 16.379 -19.776 1.00 34.66 81 PRO A C 1
ATOM 615 O O . PRO A 1 81 ? 27.292 16.588 -19.556 1.00 34.66 81 PRO A O 1
ATOM 618 N N . LYS A 1 82 ? 29.466 16.968 -19.089 1.00 33.62 82 LYS A N 1
ATOM 619 C CA . LYS A 1 82 ? 29.267 17.971 -18.048 1.00 33.62 82 LYS A CA 1
ATOM 620 C C . LYS A 1 82 ? 28.531 19.154 -18.671 1.00 33.62 82 LYS A C 1
ATOM 622 O O . LYS A 1 82 ? 29.111 19.872 -19.481 1.00 33.62 82 LYS A O 1
ATOM 627 N N . ALA A 1 83 ? 27.266 19.354 -18.300 1.00 35.66 83 ALA A N 1
ATOM 628 C CA . ALA A 1 83 ? 26.590 20.611 -18.572 1.00 35.66 83 ALA A CA 1
ATOM 629 C C . ALA A 1 83 ? 27.409 21.731 -17.914 1.00 35.66 83 ALA A C 1
ATOM 631 O O . ALA A 1 83 ? 27.739 21.658 -16.727 1.00 35.66 83 ALA A O 1
ATOM 632 N N . SER A 1 84 ? 27.799 22.717 -18.719 1.00 30.67 84 SER A N 1
ATOM 633 C CA . SER A 1 84 ? 28.462 23.924 -18.239 1.00 30.67 84 SER A CA 1
ATOM 634 C C . SER A 1 84 ? 27.504 24.649 -17.286 1.00 30.67 84 SER A C 1
ATOM 636 O O . SER A 1 84 ? 26.359 24.884 -17.678 1.00 30.67 84 SER A O 1
ATOM 638 N N . PRO A 1 85 ? 27.898 24.965 -16.041 1.00 39.62 85 PRO A N 1
ATOM 639 C CA . PRO A 1 85 ? 27.016 25.667 -15.126 1.00 39.62 85 PRO A CA 1
ATOM 640 C C . PRO A 1 85 ? 26.841 27.111 -15.603 1.00 39.62 85 PRO A C 1
ATOM 642 O O . PRO A 1 85 ? 27.777 27.909 -15.572 1.00 39.62 85 PRO A O 1
ATOM 645 N N . THR A 1 86 ? 25.630 27.456 -16.038 1.00 36.03 86 THR A N 1
ATOM 646 C CA . THR A 1 86 ? 25.193 28.851 -16.104 1.00 36.03 86 THR A CA 1
ATOM 647 C C . THR A 1 86 ? 25.016 29.326 -14.667 1.00 36.03 86 THR A C 1
ATOM 649 O O . THR A 1 86 ? 24.148 28.836 -13.947 1.00 36.03 86 THR A O 1
ATOM 652 N N . ALA A 1 87 ? 25.890 30.229 -14.229 1.00 31.62 87 ALA A N 1
ATOM 653 C CA . ALA A 1 87 ? 25.807 30.854 -12.921 1.00 31.62 87 ALA A CA 1
ATOM 654 C C . ALA A 1 87 ? 24.508 31.671 -12.806 1.00 31.62 87 ALA A C 1
ATOM 656 O O . ALA A 1 87 ? 24.291 32.611 -13.569 1.00 31.62 87 ALA A O 1
ATOM 657 N N . ILE A 1 88 ? 23.669 31.317 -11.836 1.00 32.62 88 ILE A N 1
ATOM 658 C CA . ILE A 1 88 ? 22.697 32.215 -11.211 1.00 32.62 88 ILE A CA 1
ATOM 659 C C . ILE A 1 88 ? 23.283 32.516 -9.832 1.00 32.62 88 ILE A C 1
ATOM 661 O O . ILE A 1 88 ? 23.555 31.596 -9.065 1.00 32.62 88 ILE A O 1
ATOM 665 N N . GLY A 1 89 ? 23.600 33.788 -9.591 1.00 31.78 89 GLY A N 1
ATOM 666 C CA . GLY A 1 89 ? 24.246 34.252 -8.368 1.00 31.78 89 GLY A CA 1
ATOM 667 C C . GLY A 1 89 ? 23.275 34.388 -7.197 1.00 31.78 89 GLY A C 1
ATOM 668 O O . GLY A 1 89 ? 22.132 34.805 -7.379 1.00 31.78 89 GLY A O 1
ATOM 669 N N . ASP A 1 90 ? 23.780 34.081 -6.004 1.00 32.50 90 ASP A N 1
ATOM 670 C CA . ASP A 1 90 ? 23.202 34.475 -4.719 1.00 32.50 90 ASP A CA 1
ATOM 671 C C . ASP A 1 90 ? 23.452 35.973 -4.437 1.00 32.50 90 ASP A C 1
ATOM 673 O O . ASP A 1 90 ? 24.479 36.514 -4.864 1.00 32.50 90 ASP A O 1
ATOM 677 N N . PRO A 1 91 ? 22.583 36.658 -3.667 1.00 42.72 91 PRO A N 1
ATOM 678 C CA . PRO A 1 91 ? 22.863 37.991 -3.160 1.00 42.72 91 PRO A CA 1
ATOM 679 C C . PRO A 1 91 ? 23.583 37.900 -1.805 1.00 42.72 91 PRO A C 1
ATOM 681 O O . PRO A 1 91 ? 23.066 37.327 -0.847 1.00 42.72 91 PRO A O 1
ATOM 684 N N . ALA A 1 92 ? 24.766 38.509 -1.702 1.00 32.06 92 ALA A N 1
ATOM 685 C CA . ALA A 1 92 ? 25.438 38.750 -0.427 1.00 32.06 92 ALA A CA 1
ATOM 686 C C . ALA A 1 92 ? 25.327 40.231 -0.046 1.00 32.06 92 ALA A C 1
ATOM 688 O O . ALA A 1 92 ? 25.478 41.121 -0.882 1.00 32.06 92 ALA A O 1
ATOM 689 N N . GLY A 1 93 ? 25.008 40.457 1.227 1.00 32.22 93 GLY A N 1
ATOM 690 C CA . GLY A 1 93 ? 24.668 41.744 1.811 1.00 32.22 93 GLY A CA 1
ATOM 691 C C . GLY A 1 93 ? 25.803 42.762 1.950 1.00 32.22 93 GLY A C 1
ATOM 692 O O . GLY A 1 93 ? 26.974 42.521 1.675 1.00 32.22 93 GLY A O 1
ATOM 693 N N . ALA A 1 94 ? 25.348 43.929 2.394 1.00 33.50 94 ALA A N 1
ATOM 694 C CA . ALA A 1 94 ? 26.008 45.215 2.550 1.00 33.50 94 ALA A CA 1
ATOM 695 C C . ALA A 1 94 ? 27.292 45.238 3.399 1.00 33.50 94 ALA A C 1
ATOM 697 O O . ALA A 1 94 ? 27.347 44.582 4.432 1.00 33.50 94 ALA A O 1
ATOM 698 N N . ILE A 1 95 ? 28.225 46.134 3.036 1.00 32.53 95 ILE A N 1
ATOM 699 C CA . ILE A 1 95 ? 28.772 47.192 3.913 1.00 32.53 95 ILE A CA 1
ATOM 700 C C . ILE A 1 95 ? 29.490 48.301 3.102 1.00 32.53 95 ILE A C 1
ATOM 702 O O . ILE A 1 95 ? 30.354 48.027 2.281 1.00 32.53 95 ILE A O 1
ATOM 706 N N . GLY A 1 96 ? 29.073 49.545 3.379 1.00 33.31 96 GLY A N 1
ATOM 707 C CA . GLY A 1 96 ? 29.747 50.861 3.351 1.00 33.31 96 GLY A CA 1
ATOM 708 C C . GLY A 1 96 ? 30.938 51.206 2.435 1.00 33.31 96 GLY A C 1
ATOM 709 O O . GLY A 1 96 ? 32.014 50.633 2.557 1.00 33.31 96 GLY A O 1
ATOM 710 N N . GLY A 1 97 ? 30.787 52.320 1.693 1.00 30.66 97 GLY A N 1
ATOM 711 C CA . GLY A 1 97 ? 31.893 53.183 1.237 1.00 30.66 97 GLY A CA 1
ATOM 712 C C . GLY A 1 97 ? 31.600 54.024 -0.022 1.00 30.66 97 GLY A C 1
ATOM 713 O O . GLY A 1 97 ? 31.798 53.555 -1.134 1.00 30.66 97 GLY A O 1
ATOM 714 N N . THR A 1 98 ? 31.130 55.265 0.144 1.00 32.03 98 THR A N 1
ATOM 715 C CA . THR A 1 98 ? 30.964 56.348 -0.867 1.00 32.03 98 THR A CA 1
ATOM 716 C C . THR A 1 98 ? 32.317 56.965 -1.307 1.00 32.03 98 THR A C 1
ATOM 718 O O . THR A 1 98 ? 33.303 56.730 -0.610 1.00 32.03 98 THR A O 1
ATOM 721 N N . PRO A 1 99 ? 32.402 57.923 -2.272 1.00 51.56 99 PRO A N 1
ATOM 722 C CA . PRO A 1 99 ? 31.651 58.191 -3.522 1.00 51.56 99 PRO A CA 1
ATOM 723 C C . PRO A 1 99 ? 32.584 58.470 -4.747 1.00 51.56 99 PRO A C 1
ATOM 725 O O . PRO A 1 99 ? 33.773 58.707 -4.573 1.00 51.56 99 PRO A O 1
ATOM 728 N N . SER A 1 100 ? 32.051 58.571 -5.978 1.00 34.78 100 SER A N 1
ATOM 729 C CA . SER A 1 100 ? 32.496 59.574 -6.986 1.00 34.78 100 SER A CA 1
ATOM 730 C C . SER A 1 100 ? 31.559 59.599 -8.215 1.00 34.78 100 SER A C 1
ATOM 732 O O . SER A 1 100 ? 31.200 58.527 -8.709 1.00 34.78 100 SER A O 1
ATOM 734 N N . PRO A 1 101 ? 31.128 60.774 -8.724 1.00 47.62 101 PRO A N 1
ATOM 735 C CA . PRO A 1 101 ? 30.173 60.872 -9.828 1.00 47.62 101 PRO A CA 1
ATOM 736 C C . PRO A 1 101 ? 30.849 60.640 -11.187 1.00 47.62 101 PRO A C 1
ATOM 738 O O . PRO A 1 101 ? 31.889 61.218 -11.485 1.00 47.62 101 PRO A O 1
ATOM 741 N N . THR A 1 102 ? 30.247 59.810 -12.040 1.00 44.84 102 THR A N 1
ATOM 742 C CA . THR A 1 102 ? 30.687 59.578 -13.429 1.00 44.84 102 THR A CA 1
ATOM 743 C C . THR A 1 102 ? 29.480 59.759 -14.364 1.00 44.84 102 THR A C 1
ATOM 745 O O . THR A 1 102 ? 28.367 59.403 -13.971 1.00 44.84 102 THR A O 1
ATOM 748 N N . PRO A 1 103 ? 29.656 60.410 -15.533 1.00 48.47 103 PRO A N 1
ATOM 749 C CA . PRO A 1 103 ? 28.598 61.159 -16.210 1.00 48.47 103 PRO A CA 1
ATOM 750 C C . PRO A 1 103 ? 27.504 60.311 -16.868 1.00 48.47 103 PRO A C 1
ATOM 752 O O . PRO A 1 103 ? 27.691 59.156 -17.240 1.00 48.47 103 PRO A O 1
ATOM 755 N N . SER A 1 104 ? 26.351 60.964 -17.022 1.00 47.44 104 SER A N 1
ATOM 756 C CA . SER A 1 104 ? 25.104 60.466 -17.606 1.00 47.44 104 SER A CA 1
ATOM 757 C C . SER A 1 104 ? 25.275 59.921 -19.035 1.00 47.44 104 SER A C 1
ATOM 759 O O . SER A 1 104 ? 25.689 60.685 -19.910 1.00 47.44 104 SER A O 1
ATOM 761 N N . PRO A 1 105 ? 24.889 58.663 -19.326 1.00 49.75 105 PRO A N 1
ATOM 762 C CA . PRO A 1 105 ? 24.786 58.175 -20.695 1.00 49.75 105 PRO A CA 1
ATOM 763 C C . PRO A 1 105 ? 23.436 58.535 -21.338 1.00 49.75 105 PRO A C 1
ATOM 765 O O . PRO A 1 105 ? 22.365 58.405 -20.748 1.00 49.75 105 PRO A O 1
ATOM 768 N N . THR A 1 106 ? 23.531 58.993 -22.581 1.00 54.31 106 THR A N 1
ATOM 769 C CA . THR A 1 106 ? 22.467 59.300 -23.547 1.00 54.31 106 THR A CA 1
ATOM 770 C C . THR A 1 106 ? 21.541 58.093 -23.803 1.00 54.31 106 THR A C 1
ATOM 772 O O . THR A 1 106 ? 22.034 56.963 -23.859 1.00 54.31 106 THR A O 1
ATOM 775 N N . PRO A 1 107 ? 20.219 58.282 -24.007 1.00 53.22 107 PRO A N 1
ATOM 776 C CA . PRO A 1 107 ? 19.288 57.176 -24.243 1.00 53.22 107 PRO A CA 1
ATOM 777 C C . PRO A 1 107 ? 19.616 56.426 -25.543 1.00 53.22 107 PRO A C 1
ATOM 779 O O . PRO A 1 107 ? 19.611 57.001 -26.630 1.00 53.22 107 PRO A O 1
ATOM 782 N N . THR A 1 108 ? 19.894 55.127 -25.421 1.00 55.47 108 THR A N 1
ATOM 783 C CA . THR A 1 108 ? 20.076 54.204 -26.552 1.00 55.47 108 THR A CA 1
ATOM 784 C C . THR A 1 108 ? 18.742 53.537 -26.887 1.00 55.47 108 THR A C 1
ATOM 786 O O . THR A 1 108 ? 18.007 53.130 -25.990 1.00 55.47 108 THR A O 1
ATOM 789 N N . ALA A 1 109 ? 18.427 53.451 -28.182 1.00 54.22 109 ALA A N 1
ATOM 790 C CA . ALA A 1 109 ? 17.182 52.896 -28.704 1.00 54.22 109 ALA A CA 1
ATOM 791 C C . ALA A 1 109 ? 16.980 51.419 -28.313 1.00 54.22 109 ALA A C 1
ATOM 793 O O . ALA A 1 109 ? 17.884 50.594 -28.442 1.00 54.22 109 ALA A O 1
ATOM 794 N N . THR A 1 110 ? 15.767 51.092 -27.866 1.00 48.31 110 THR A N 1
ATOM 795 C CA . THR A 1 110 ? 15.335 49.742 -27.481 1.00 48.31 110 THR A CA 1
ATOM 796 C C . THR A 1 110 ? 15.301 48.806 -28.700 1.00 48.31 110 THR A C 1
ATOM 798 O O . THR A 1 110 ? 14.596 49.117 -29.664 1.00 48.31 110 THR A O 1
ATOM 801 N N . PRO A 1 111 ? 16.000 47.653 -28.699 1.00 55.66 111 PRO A N 1
ATOM 802 C CA . PRO A 1 111 ? 15.863 46.668 -29.766 1.00 55.66 111 PRO A CA 1
ATOM 803 C C . PRO A 1 111 ? 14.494 45.971 -29.701 1.00 55.66 111 PRO A C 1
ATOM 805 O O . PRO A 1 111 ? 13.997 45.617 -28.633 1.00 55.66 111 PRO A O 1
ATOM 808 N N . SER A 1 112 ? 13.890 45.797 -30.875 1.00 51.03 112 SER A N 1
ATOM 809 C CA . SER A 1 112 ? 12.613 45.108 -31.098 1.00 51.03 112 SER A CA 1
ATOM 810 C C . SER A 1 112 ? 12.686 43.625 -30.677 1.00 51.03 112 SER A C 1
ATOM 812 O O . SER A 1 112 ? 13.739 43.009 -30.869 1.00 51.03 112 SER A O 1
ATOM 814 N N . PRO A 1 113 ? 11.616 43.023 -30.112 1.00 54.19 113 PRO A N 1
ATOM 815 C CA . PRO A 1 113 ? 11.640 41.635 -29.658 1.00 54.19 113 PRO A CA 1
ATOM 816 C C . PRO A 1 113 ? 11.798 40.657 -30.829 1.00 54.19 113 PRO A C 1
ATOM 818 O O . PRO A 1 113 ? 10.955 40.571 -31.722 1.00 54.19 113 PRO A O 1
ATOM 821 N N . THR A 1 114 ? 12.880 39.883 -30.791 1.00 51.91 114 THR A N 1
ATOM 822 C CA . THR A 1 114 ? 13.135 38.752 -31.689 1.00 51.91 114 THR A CA 1
ATOM 823 C C . THR A 1 114 ? 12.026 37.697 -31.539 1.00 51.91 114 THR A C 1
ATOM 825 O O . THR A 1 114 ? 11.670 37.367 -30.403 1.00 51.91 114 THR A O 1
ATOM 828 N N . PRO A 1 115 ? 11.474 37.138 -32.636 1.00 49.88 115 PRO A N 1
ATOM 829 C CA . PRO A 1 115 ? 10.429 36.119 -32.556 1.00 49.88 115 PRO A CA 1
ATOM 830 C C . PRO A 1 115 ? 10.916 34.883 -31.787 1.00 49.88 115 PRO A C 1
ATOM 832 O O . PRO A 1 115 ? 11.989 34.342 -32.055 1.00 49.88 115 PRO A O 1
ATOM 835 N N . SER A 1 116 ? 10.107 34.452 -30.816 1.00 51.56 116 SER A N 1
ATOM 836 C CA . SER A 1 116 ? 10.359 33.275 -29.980 1.00 51.56 116 SER A CA 1
ATOM 837 C C . SER A 1 116 ? 10.361 31.994 -30.831 1.00 51.56 116 SER A C 1
ATOM 839 O O . SER A 1 116 ? 9.468 31.835 -31.673 1.00 51.56 116 SER A O 1
ATOM 841 N N . PRO A 1 117 ? 11.326 31.070 -30.653 1.00 52.91 117 PRO A N 1
ATOM 842 C CA . PRO A 1 117 ? 11.369 29.835 -31.425 1.00 52.91 117 PRO A CA 1
ATOM 843 C C . PRO A 1 117 ? 10.122 28.984 -31.158 1.00 52.91 117 PRO A C 1
ATOM 845 O O . PRO A 1 117 ? 9.746 28.722 -30.017 1.00 52.91 117 PRO A O 1
ATOM 848 N N . THR A 1 118 ? 9.487 28.533 -32.239 1.00 49.41 118 THR A N 1
ATOM 849 C CA . THR A 1 118 ? 8.379 27.573 -32.185 1.00 49.41 118 THR A CA 1
ATOM 850 C C . THR A 1 118 ? 8.896 26.239 -31.626 1.00 49.41 118 THR A C 1
ATOM 852 O O . THR A 1 118 ? 9.922 25.753 -32.107 1.00 49.41 118 THR A O 1
ATOM 855 N N . PRO A 1 119 ? 8.239 25.631 -30.620 1.00 43.88 119 PRO A N 1
ATOM 856 C CA . PRO A 1 119 ? 8.724 24.406 -29.997 1.00 43.88 119 PRO A CA 1
ATOM 857 C C . PRO A 1 119 ? 8.688 23.228 -30.979 1.00 43.88 119 PRO A C 1
ATOM 859 O O . PRO A 1 119 ? 7.630 22.816 -31.451 1.00 43.88 119 PRO A O 1
ATOM 862 N N . THR A 1 120 ? 9.860 22.662 -31.261 1.00 45.56 120 THR A N 1
ATOM 863 C CA . THR A 1 120 ? 10.017 21.417 -32.020 1.00 45.56 120 THR A CA 1
ATOM 864 C C . THR A 1 120 ? 9.395 20.255 -31.238 1.00 45.56 120 THR A C 1
ATOM 866 O O . THR A 1 120 ? 9.801 19.990 -30.105 1.00 45.56 120 THR A O 1
ATOM 869 N N . GLN A 1 121 ? 8.429 19.538 -31.828 1.00 47.94 121 GLN A N 1
ATOM 870 C CA . GLN A 1 121 ? 7.900 18.295 -31.254 1.00 47.94 121 GLN A CA 1
ATOM 871 C C . GLN A 1 121 ? 9.035 17.275 -31.105 1.00 47.94 121 GLN A C 1
ATOM 873 O O . GLN A 1 121 ? 9.608 16.810 -32.089 1.00 47.94 121 GLN A O 1
ATOM 878 N N . ILE A 1 122 ? 9.369 16.927 -29.864 1.00 57.47 122 ILE A N 1
ATOM 879 C CA . ILE A 1 122 ? 10.332 15.867 -29.570 1.00 57.47 122 ILE A CA 1
ATOM 880 C C . ILE A 1 122 ? 9.623 14.531 -29.806 1.00 57.47 122 ILE A C 1
ATOM 882 O O . ILE A 1 122 ? 8.718 14.169 -29.055 1.00 57.47 122 ILE A O 1
ATOM 886 N N . LEU A 1 123 ? 10.034 13.790 -30.838 1.00 69.06 123 LEU A N 1
ATOM 887 C CA . LEU A 1 123 ? 9.616 12.403 -31.028 1.00 69.06 123 LEU A CA 1
ATOM 888 C C . LEU A 1 123 ? 10.200 11.565 -29.881 1.00 69.06 123 LEU A C 1
ATOM 890 O O . LEU A 1 123 ? 11.416 11.420 -29.759 1.00 69.06 123 LEU A O 1
ATOM 894 N N . ILE A 1 124 ? 9.341 11.052 -29.001 1.00 75.31 124 ILE A N 1
ATOM 895 C CA . ILE A 1 124 ? 9.768 10.222 -27.873 1.00 75.31 124 ILE A CA 1
ATOM 896 C C . ILE A 1 124 ? 9.869 8.770 -28.350 1.00 75.31 124 ILE A C 1
ATOM 898 O O . ILE A 1 124 ? 8.857 8.095 -28.528 1.00 75.31 124 ILE A O 1
ATOM 902 N N . GLU A 1 125 ? 11.091 8.276 -28.542 1.00 84.75 125 GLU A N 1
ATOM 903 C CA . GLU A 1 125 ? 11.321 6.866 -28.864 1.00 84.75 125 GLU A CA 1
ATOM 904 C C . GLU A 1 125 ? 11.021 5.961 -27.660 1.00 84.75 125 GLU A C 1
ATOM 906 O O . GLU A 1 125 ? 11.518 6.186 -26.554 1.00 84.75 125 GLU A O 1
ATOM 911 N N . VAL A 1 126 ? 10.215 4.919 -27.878 1.00 86.50 126 VAL A N 1
ATOM 912 C CA . VAL A 1 126 ? 9.814 3.946 -26.851 1.00 86.50 126 VAL A CA 1
ATOM 913 C C . VAL A 1 126 ? 10.717 2.706 -26.922 1.00 86.50 126 VAL A C 1
ATOM 915 O O . VAL A 1 126 ? 10.963 2.213 -28.028 1.00 86.50 126 VAL A O 1
ATOM 918 N N . PRO A 1 127 ? 11.206 2.175 -25.781 1.00 86.31 127 PRO A N 1
ATOM 919 C CA . PRO A 1 127 ? 11.967 0.929 -25.759 1.00 86.31 127 PRO A CA 1
ATOM 920 C C . PRO A 1 127 ? 11.194 -0.225 -26.395 1.00 86.31 127 PRO A C 1
ATOM 922 O O . PRO A 1 127 ? 10.001 -0.400 -26.144 1.00 86.31 127 PRO A O 1
ATOM 925 N N . THR A 1 128 ? 11.885 -1.032 -27.192 1.00 86.88 128 THR A N 1
ATOM 926 C CA . THR A 1 128 ? 11.313 -2.229 -27.832 1.00 86.88 128 THR A CA 1
ATOM 927 C C . THR A 1 128 ? 11.841 -3.519 -27.211 1.00 86.88 128 THR A C 1
ATOM 929 O O . THR A 1 128 ? 11.251 -4.582 -27.392 1.00 86.88 128 THR A O 1
ATOM 932 N N . SER A 1 129 ? 12.938 -3.433 -26.457 1.00 85.44 129 SER A N 1
ATOM 933 C CA . SER A 1 129 ? 13.620 -4.562 -25.834 1.00 85.44 129 SER A CA 1
ATOM 934 C C . SER A 1 129 ? 14.431 -4.103 -24.616 1.00 85.44 129 SER A C 1
ATOM 936 O O . SER A 1 129 ? 14.549 -2.917 -24.317 1.00 85.44 129 SER A O 1
ATOM 938 N N . PHE A 1 130 ? 15.052 -5.042 -23.905 1.00 88.31 130 PHE A N 1
ATOM 939 C CA . PHE A 1 130 ? 16.010 -4.676 -22.859 1.00 88.31 130 PHE A CA 1
ATOM 940 C C . PHE A 1 130 ? 17.291 -4.044 -23.422 1.00 88.31 130 PHE A C 1
ATOM 942 O O . PHE A 1 130 ? 17.916 -3.238 -22.734 1.00 88.31 130 PHE A O 1
ATOM 949 N N . SER A 1 131 ? 17.671 -4.359 -24.666 1.00 91.69 131 SER A N 1
ATOM 950 C CA . SER A 1 131 ? 18.898 -3.834 -25.279 1.00 91.69 131 SER A CA 1
ATOM 951 C C . SER A 1 131 ? 18.843 -2.342 -25.611 1.00 91.69 131 SER A C 1
ATOM 953 O O . SER A 1 131 ? 19.892 -1.708 -25.632 1.00 91.69 131 SER A O 1
ATOM 955 N N . ASP A 1 132 ? 17.656 -1.762 -25.829 1.00 91.12 132 ASP A N 1
ATOM 956 C CA . ASP A 1 132 ? 17.488 -0.327 -26.120 1.00 91.12 132 ASP A CA 1
ATOM 957 C C . ASP A 1 132 ? 16.914 0.478 -24.938 1.00 91.12 132 ASP A C 1
ATOM 959 O O . ASP A 1 132 ? 16.670 1.680 -25.063 1.00 91.12 132 ASP A O 1
ATOM 963 N N . LEU A 1 133 ? 16.755 -0.151 -23.766 1.00 87.94 133 LEU A N 1
ATOM 964 C CA . LEU A 1 133 ? 16.107 0.443 -22.593 1.00 87.94 133 LEU A CA 1
ATOM 965 C C . LEU A 1 133 ? 16.800 1.721 -22.101 1.00 87.94 133 LEU A C 1
ATOM 967 O O . LEU A 1 133 ? 16.122 2.687 -21.760 1.00 87.94 133 LEU A O 1
ATOM 971 N N . TYR A 1 134 ? 18.138 1.739 -22.048 1.00 87.81 134 TYR A N 1
ATOM 972 C CA . TYR A 1 134 ? 18.893 2.897 -21.555 1.00 87.81 134 TYR A CA 1
ATOM 973 C C . TYR A 1 134 ? 18.820 4.091 -22.518 1.00 87.81 134 TYR A C 1
ATOM 975 O O . TYR A 1 134 ? 18.561 5.223 -22.090 1.00 87.81 134 TYR A O 1
ATOM 983 N N . GLU A 1 135 ? 18.997 3.838 -23.816 1.00 90.31 135 GLU A N 1
ATOM 984 C CA . GLU A 1 135 ? 18.945 4.879 -24.848 1.00 90.31 135 GLU A CA 1
ATOM 985 C C . GLU A 1 135 ? 17.534 5.466 -24.965 1.00 90.31 135 GLU A C 1
ATOM 987 O O . GLU A 1 135 ? 17.356 6.685 -24.957 1.00 90.31 135 GLU A O 1
ATOM 992 N N . LYS A 1 136 ? 16.506 4.610 -24.919 1.00 89.56 136 LYS A N 1
ATOM 993 C CA . LYS A 1 136 ? 15.095 5.006 -25.039 1.00 89.56 136 LYS A CA 1
ATOM 994 C C . LYS A 1 136 ? 14.396 5.237 -23.695 1.00 89.56 136 LYS A C 1
ATOM 996 O O . LYS A 1 136 ? 13.171 5.324 -23.628 1.00 89.56 136 LYS A O 1
ATOM 1001 N N . ARG A 1 137 ? 15.145 5.401 -22.597 1.00 90.25 137 ARG A N 1
ATOM 1002 C CA . ARG A 1 137 ? 14.581 5.515 -21.233 1.00 90.25 137 ARG A CA 1
ATOM 1003 C C . ARG A 1 137 ? 13.580 6.660 -21.057 1.00 90.25 137 ARG A C 1
ATOM 1005 O O . ARG A 1 137 ? 12.655 6.550 -20.259 1.00 90.25 137 ARG A O 1
ATOM 1012 N N . LYS A 1 138 ? 13.736 7.747 -21.824 1.00 85.69 138 LYS A N 1
ATOM 1013 C CA . LYS A 1 138 ? 12.800 8.886 -21.820 1.00 85.69 138 LYS A CA 1
ATOM 1014 C C . LYS A 1 138 ? 11.392 8.478 -22.277 1.00 85.69 138 LYS A C 1
ATOM 1016 O O . LYS A 1 138 ? 10.420 9.065 -21.815 1.00 85.69 138 LYS A O 1
ATOM 1021 N N . GLY A 1 139 ? 11.278 7.453 -23.123 1.00 86.62 139 GLY A N 1
ATOM 1022 C CA . GLY A 1 139 ? 10.002 6.904 -23.573 1.00 86.62 139 GLY A CA 1
ATOM 1023 C C . GLY A 1 139 ? 9.338 5.932 -22.612 1.00 86.62 139 GLY A C 1
ATOM 1024 O O . GLY A 1 139 ? 8.169 5.615 -22.816 1.00 86.62 139 GLY A O 1
ATOM 1025 N N . ILE A 1 140 ? 10.015 5.492 -21.543 1.00 85.69 140 ILE A N 1
ATOM 1026 C CA . ILE A 1 140 ? 9.435 4.547 -20.576 1.00 85.69 140 ILE A CA 1
ATOM 1027 C C . ILE A 1 140 ? 8.194 5.159 -19.929 1.00 85.69 140 ILE A C 1
ATOM 1029 O O . ILE A 1 140 ? 7.109 4.607 -20.078 1.00 85.69 140 ILE A O 1
ATOM 1033 N N . ALA A 1 141 ? 8.326 6.322 -19.284 1.00 83.56 141 ALA A N 1
ATOM 1034 C CA . ALA A 1 141 ? 7.209 6.965 -18.590 1.00 83.56 141 ALA A CA 1
ATOM 1035 C C . ALA A 1 141 ? 6.035 7.260 -19.538 1.00 83.56 141 ALA A C 1
ATOM 1037 O O . ALA A 1 141 ? 4.889 6.965 -19.204 1.00 83.56 141 ALA A O 1
ATOM 1038 N N . TYR A 1 142 ? 6.326 7.754 -20.747 1.00 82.75 142 TYR A N 1
ATOM 1039 C CA . TYR A 1 142 ? 5.313 7.990 -21.776 1.00 82.75 142 TYR A CA 1
ATOM 1040 C C . TYR A 1 142 ? 4.587 6.698 -22.175 1.00 82.75 142 TYR A C 1
ATOM 1042 O O . TYR A 1 142 ? 3.360 6.651 -22.179 1.00 82.75 142 TYR A O 1
ATOM 1050 N N . SER A 1 143 ? 5.330 5.628 -22.468 1.00 82.00 143 SER A N 1
ATOM 1051 C CA . SER A 1 143 ? 4.750 4.347 -22.881 1.00 82.00 143 SER A CA 1
ATOM 1052 C C . SER A 1 143 ? 3.925 3.685 -21.777 1.00 82.00 143 SER A C 1
ATOM 1054 O O . SER A 1 143 ? 2.868 3.121 -22.062 1.00 82.00 143 SER A O 1
ATOM 1056 N N . VAL A 1 144 ? 4.370 3.796 -20.521 1.00 85.56 144 VAL A N 1
ATOM 1057 C CA . VAL A 1 144 ? 3.637 3.320 -19.344 1.00 85.56 144 VAL A CA 1
ATOM 1058 C C . VAL A 1 144 ? 2.344 4.108 -19.195 1.00 85.56 144 VAL A C 1
ATOM 1060 O O . VAL A 1 144 ? 1.282 3.497 -19.124 1.00 85.56 144 VAL A O 1
ATOM 1063 N N . TRP A 1 145 ? 2.408 5.442 -19.228 1.00 82.50 145 TRP A N 1
ATOM 1064 C CA . TRP A 1 145 ? 1.224 6.297 -19.138 1.00 82.50 145 TRP A CA 1
ATOM 1065 C C . TRP A 1 145 ? 0.226 6.036 -20.269 1.00 82.50 145 TRP A C 1
ATOM 1067 O O . TRP A 1 145 ? -0.975 5.924 -20.024 1.00 82.50 145 TRP A O 1
ATOM 1077 N N . PHE A 1 146 ? 0.709 5.889 -21.503 1.00 82.69 146 PHE A N 1
ATOM 1078 C CA . PHE A 1 146 ? -0.134 5.589 -22.656 1.00 82.69 146 PHE A CA 1
ATOM 1079 C C . PHE A 1 146 ? -0.842 4.239 -22.500 1.00 82.69 146 PHE A C 1
ATOM 1081 O O . PHE A 1 146 ? -2.059 4.163 -22.663 1.00 82.69 146 PHE A O 1
ATOM 1088 N N . LYS A 1 147 ? -0.106 3.179 -22.134 1.00 83.38 147 LYS A N 1
ATOM 1089 C CA . LYS A 1 147 ? -0.683 1.845 -21.896 1.00 83.38 147 LYS A CA 1
ATOM 1090 C C . LYS A 1 147 ? -1.675 1.866 -20.736 1.00 83.38 147 LYS A C 1
ATOM 1092 O O . LYS A 1 147 ? -2.776 1.355 -20.894 1.00 83.38 147 LYS A O 1
ATOM 1097 N N . PHE A 1 148 ? -1.315 2.498 -19.619 1.00 84.69 148 PHE A N 1
ATOM 1098 C CA . PHE A 1 148 ? -2.194 2.711 -18.467 1.00 84.69 148 PHE A CA 1
ATOM 1099 C C . PHE A 1 148 ? -3.512 3.354 -18.905 1.00 84.69 148 PHE A C 1
ATOM 1101 O O . PHE A 1 148 ? -4.584 2.792 -18.689 1.00 84.69 148 PHE A O 1
ATOM 1108 N N . SER A 1 149 ? -3.422 4.499 -19.587 1.00 82.19 149 SER A N 1
ATOM 1109 C CA . SER A 1 149 ? -4.583 5.290 -20.001 1.00 82.19 149 SER A CA 1
ATOM 1110 C C . SER A 1 149 ? -5.469 4.507 -20.966 1.00 82.19 149 SER A C 1
ATOM 1112 O O . SER A 1 149 ? -6.692 4.501 -20.825 1.00 82.19 149 SER A O 1
ATOM 1114 N N . ALA A 1 150 ? -4.856 3.799 -21.917 1.00 85.00 150 ALA A N 1
ATOM 1115 C CA . ALA A 1 150 ? -5.568 2.967 -22.877 1.00 85.00 150 ALA A CA 1
ATOM 1116 C C . ALA A 1 150 ? -6.286 1.782 -22.211 1.00 85.00 150 ALA A C 1
ATOM 1118 O O . ALA A 1 150 ? -7.411 1.469 -22.601 1.00 85.00 150 ALA A O 1
ATOM 1119 N N . THR A 1 151 ? -5.664 1.135 -21.221 1.00 84.56 151 THR A N 1
ATOM 1120 C CA . THR A 1 151 ? -6.260 0.012 -20.485 1.00 84.56 151 THR A CA 1
ATOM 1121 C C . THR A 1 151 ? -7.412 0.483 -19.600 1.00 84.56 151 THR A C 1
ATOM 1123 O O . THR A 1 151 ? -8.516 -0.048 -19.706 1.00 84.56 151 THR A O 1
ATOM 1126 N N . VAL A 1 152 ? -7.196 1.522 -18.787 1.00 82.25 152 VAL A N 1
ATOM 1127 C CA . VAL A 1 152 ? -8.216 2.054 -17.866 1.00 82.25 152 VAL A CA 1
ATOM 1128 C C . VAL A 1 152 ? -9.450 2.557 -18.613 1.00 82.25 152 VAL A C 1
ATOM 1130 O O . VAL A 1 152 ? -10.567 2.328 -18.161 1.00 82.25 152 VAL A O 1
ATOM 1133 N N . SER A 1 153 ? -9.271 3.170 -19.787 1.00 80.94 153 SER A N 1
ATOM 1134 C CA . SER A 1 153 ? -10.390 3.687 -20.592 1.00 80.94 153 SER A CA 1
ATOM 1135 C C . SER A 1 153 ? -11.262 2.597 -21.224 1.00 80.94 153 SER A C 1
ATOM 1137 O O . SER A 1 153 ? -12.393 2.876 -21.607 1.00 80.94 153 SER A O 1
ATOM 1139 N N . LYS A 1 154 ? -10.740 1.375 -21.389 1.00 78.56 154 LYS A N 1
ATOM 1140 C CA . LYS A 1 154 ? -11.439 0.264 -22.062 1.00 78.56 154 LYS A CA 1
ATOM 1141 C C . LYS A 1 154 ? -11.963 -0.797 -21.101 1.00 78.56 154 LYS A C 1
ATOM 1143 O O . LYS A 1 154 ? -12.819 -1.587 -21.481 1.00 78.56 154 LYS A O 1
ATOM 1148 N N . SER A 1 155 ? -11.396 -0.862 -19.902 1.00 74.81 155 SER A N 1
ATOM 1149 C CA . SER A 1 155 ? -11.702 -1.894 -18.922 1.00 74.81 155 SER A CA 1
ATOM 1150 C C . SER A 1 155 ? -12.926 -1.497 -18.102 1.00 74.81 155 SER A C 1
ATOM 1152 O O . SER A 1 155 ? -12.945 -0.439 -17.469 1.00 74.81 155 SER A O 1
ATOM 1154 N N . GLU A 1 156 ? -13.945 -2.352 -18.079 1.00 78.31 156 GLU A N 1
ATOM 1155 C CA . GLU A 1 156 ? -15.003 -2.272 -17.077 1.00 78.31 156 GLU A CA 1
ATOM 1156 C C . GLU A 1 156 ? -14.613 -3.133 -15.877 1.00 78.31 156 GLU A C 1
ATOM 1158 O O . GLU A 1 156 ? -14.276 -4.306 -16.015 1.00 78.31 156 GLU A O 1
ATOM 1163 N N . ALA A 1 157 ? -14.643 -2.533 -14.689 1.00 81.56 157 ALA A N 1
ATOM 1164 C CA . ALA A 1 157 ? -14.337 -3.221 -13.446 1.00 81.56 157 ALA A CA 1
ATOM 1165 C C . ALA A 1 157 ? -15.506 -3.118 -12.473 1.00 81.56 157 ALA A C 1
ATOM 1167 O O . ALA A 1 157 ? -16.016 -2.023 -12.204 1.00 81.56 157 ALA A O 1
ATOM 1168 N N . THR A 1 158 ? -15.871 -4.267 -11.915 1.00 88.12 158 THR A N 1
ATOM 1169 C CA . THR A 1 158 ? -16.810 -4.388 -10.805 1.00 88.12 158 THR A CA 1
ATOM 1170 C C . THR A 1 158 ? -16.017 -4.642 -9.536 1.00 88.12 158 THR A C 1
ATOM 1172 O O . THR A 1 158 ? -15.177 -5.540 -9.495 1.00 88.12 158 THR A O 1
ATOM 1175 N N . LEU A 1 159 ? -16.269 -3.836 -8.508 1.00 92.00 159 LEU A N 1
ATOM 1176 C CA . LEU A 1 159 ? -15.659 -4.028 -7.199 1.00 92.00 159 LEU A CA 1
ATOM 1177 C C . LEU A 1 159 ? -16.498 -5.014 -6.372 1.00 92.00 159 LEU A C 1
ATOM 1179 O O . LEU A 1 159 ? -17.728 -4.988 -6.471 1.00 92.00 159 LEU A O 1
ATOM 1183 N N . PRO A 1 160 ? -15.867 -5.872 -5.553 1.00 92.31 160 PRO A N 1
ATOM 1184 C CA . PRO A 1 160 ? -16.572 -6.609 -4.510 1.00 92.31 160 PRO A CA 1
ATOM 1185 C C . PRO A 1 160 ? -17.126 -5.635 -3.449 1.00 92.31 160 PRO A C 1
ATOM 1187 O O . PRO A 1 160 ? -16.750 -4.463 -3.449 1.00 92.31 160 PRO A O 1
ATOM 1190 N N . PRO A 1 161 ? -17.996 -6.094 -2.530 1.00 95.88 161 PRO A N 1
ATOM 1191 C CA . PRO A 1 161 ? -18.480 -5.287 -1.415 1.00 95.88 161 PRO A CA 1
ATOM 1192 C C . PRO A 1 161 ? -17.354 -4.638 -0.605 1.00 95.88 161 PRO A C 1
ATOM 1194 O O . PRO A 1 161 ? -16.336 -5.275 -0.311 1.00 95.88 161 PRO A O 1
ATOM 1197 N N . ILE A 1 162 ? -17.581 -3.379 -0.225 1.00 95.19 162 ILE A N 1
ATOM 1198 C CA . ILE A 1 162 ? -16.620 -2.540 0.490 1.00 95.19 162 ILE A CA 1
ATOM 1199 C C . ILE A 1 162 ? -17.271 -2.034 1.761 1.00 95.19 162 ILE A C 1
ATOM 1201 O O . ILE A 1 162 ? -18.310 -1.375 1.715 1.00 95.19 162 ILE A O 1
ATOM 1205 N N . GLU A 1 163 ? -16.639 -2.319 2.890 1.00 96.81 163 GLU A N 1
ATOM 1206 C CA . GLU A 1 163 ? -17.021 -1.763 4.182 1.00 96.81 163 GLU A CA 1
ATOM 1207 C C . GLU A 1 163 ? -16.016 -0.672 4.555 1.00 96.81 163 GLU A C 1
ATOM 1209 O O . GLU A 1 163 ? -14.810 -0.915 4.557 1.00 96.81 163 GLU A O 1
ATOM 1214 N N . ILE A 1 164 ? -16.494 0.538 4.845 1.00 96.69 164 ILE A N 1
ATOM 1215 C CA . ILE A 1 164 ? -15.632 1.670 5.201 1.00 96.69 164 ILE A CA 1
ATOM 1216 C C . ILE A 1 164 ? -15.925 2.074 6.638 1.00 96.69 164 ILE A C 1
ATOM 1218 O O . ILE A 1 164 ? -17.055 2.415 6.982 1.00 96.69 164 ILE A O 1
ATOM 1222 N N . TYR A 1 165 ? -14.874 2.097 7.444 1.00 97.62 165 TYR A N 1
ATOM 1223 C CA . TYR A 1 165 ? -14.888 2.506 8.834 1.00 97.62 165 TYR A CA 1
ATOM 1224 C C . TYR A 1 165 ? -13.962 3.707 9.012 1.00 97.62 165 TYR A C 1
ATOM 1226 O O . TYR A 1 165 ? -12.835 3.717 8.518 1.00 97.62 165 TYR A O 1
ATOM 1234 N N . ARG A 1 166 ? -14.441 4.748 9.690 1.00 96.94 166 ARG A N 1
ATOM 1235 C CA . ARG A 1 166 ? -13.712 6.008 9.847 1.00 96.94 166 ARG A CA 1
ATOM 1236 C C . ARG A 1 166 ? -13.823 6.506 11.277 1.00 96.94 166 ARG A C 1
ATOM 1238 O O . ARG A 1 166 ? -14.917 6.488 11.837 1.00 96.94 166 ARG A O 1
ATOM 1245 N N . GLY A 1 167 ? -12.701 6.956 11.831 1.00 97.25 167 GLY A N 1
ATOM 1246 C CA . GLY A 1 167 ? -12.676 7.611 13.133 1.00 97.25 167 GLY A CA 1
ATOM 1247 C C . GLY A 1 167 ? -13.505 8.908 13.149 1.00 97.25 167 GLY A C 1
ATOM 1248 O O . GLY A 1 167 ? -13.614 9.585 12.121 1.00 97.25 167 GLY A O 1
ATOM 1249 N N . PRO A 1 168 ? -14.108 9.276 14.290 1.00 96.62 168 PRO A N 1
ATOM 1250 C CA . PRO A 1 168 ? -15.046 10.397 14.374 1.00 96.62 168 PRO A CA 1
ATOM 1251 C C . PRO A 1 168 ? -14.417 11.774 14.114 1.00 96.62 168 PRO A C 1
ATOM 1253 O O . PRO A 1 168 ? -15.110 12.679 13.650 1.00 96.62 168 PRO A O 1
ATOM 1256 N N . ASN A 1 169 ? -13.120 11.946 14.379 1.00 95.94 169 ASN A N 1
ATOM 1257 C CA . ASN A 1 169 ? -12.365 13.180 14.139 1.00 95.94 169 ASN A CA 1
ATOM 1258 C C . ASN A 1 169 ? -11.485 13.106 12.880 1.00 95.94 169 ASN A C 1
ATOM 1260 O O . ASN A 1 169 ? -10.678 14.010 12.633 1.00 95.94 169 ASN A O 1
ATOM 1264 N N . THR A 1 170 ? -11.617 12.038 12.096 1.00 94.94 170 THR A N 1
ATOM 1265 C CA . THR A 1 170 ? -10.800 11.784 10.916 1.00 94.94 170 THR A CA 1
ATOM 1266 C C . THR A 1 170 ? -11.314 12.624 9.740 1.00 94.94 170 THR A C 1
ATOM 1268 O O . THR A 1 170 ? -12.507 12.567 9.424 1.00 94.94 170 THR A O 1
ATOM 1271 N N . PRO A 1 171 ? -10.446 13.388 9.049 1.00 92.62 171 PRO A N 1
ATOM 1272 C CA . PRO A 1 171 ? -10.849 14.282 7.961 1.00 92.62 171 PRO A CA 1
ATOM 1273 C C . PRO A 1 171 ? -11.601 13.560 6.849 1.00 92.62 171 PRO A C 1
ATOM 1275 O O . PRO A 1 171 ? -11.300 12.409 6.571 1.00 92.62 171 PRO A O 1
ATOM 1278 N N . THR A 1 172 ? -12.528 14.234 6.161 1.00 93.31 172 THR A N 1
ATOM 1279 C CA . THR A 1 172 ? -13.436 13.637 5.155 1.00 93.31 172 THR A CA 1
ATOM 1280 C C . THR A 1 172 ? -13.169 14.078 3.714 1.00 93.31 172 THR A C 1
ATOM 1282 O O . THR A 1 172 ? -14.034 13.940 2.849 1.00 93.31 172 THR A O 1
ATOM 1285 N N . TYR A 1 173 ? -11.972 14.596 3.419 1.00 90.94 173 TYR A N 1
ATOM 1286 C CA . TYR A 1 173 ? -11.626 15.018 2.054 1.00 90.94 173 TYR A CA 1
ATOM 1287 C C . TYR A 1 173 ? -11.619 13.846 1.055 1.00 90.94 173 TYR A C 1
ATOM 1289 O O . TYR A 1 173 ? -11.990 14.028 -0.102 1.00 90.94 173 TYR A O 1
ATOM 1297 N N . VAL A 1 174 ? -11.325 12.619 1.506 1.00 89.56 174 VAL A N 1
ATOM 1298 C CA . VAL A 1 174 ? -11.653 11.395 0.758 1.00 89.56 174 VAL A CA 1
ATOM 1299 C C . VAL A 1 174 ? -13.075 10.960 1.112 1.00 89.56 174 VAL A C 1
ATOM 1301 O O . VAL A 1 174 ? -13.276 10.253 2.100 1.00 89.56 174 VAL A O 1
ATOM 1304 N N . LYS A 1 175 ? -14.057 11.400 0.316 1.00 85.38 175 LYS A N 1
ATOM 1305 C CA . LYS A 1 175 ? -15.483 11.078 0.523 1.00 85.38 175 LYS A CA 1
ATOM 1306 C C . LYS A 1 175 ? -15.856 9.680 0.037 1.00 85.38 175 LYS A C 1
ATOM 1308 O O . LYS A 1 175 ? -16.552 8.960 0.741 1.00 85.38 175 LYS A O 1
ATOM 1313 N N . ASP A 1 176 ? -15.398 9.317 -1.159 1.00 88.69 176 ASP A N 1
ATOM 1314 C CA . ASP A 1 176 ? -15.690 8.030 -1.786 1.00 88.69 176 ASP A CA 1
ATOM 1315 C C . ASP A 1 176 ? -14.430 7.466 -2.470 1.00 88.69 176 ASP A C 1
ATOM 1317 O O . ASP A 1 176 ? -13.990 8.011 -3.489 1.00 88.69 176 ASP A O 1
ATOM 1321 N N . PRO A 1 177 ? -13.835 6.383 -1.939 1.00 91.88 177 PRO A N 1
ATOM 1322 C CA . PRO A 1 177 ? -12.636 5.789 -2.513 1.00 91.88 177 PRO A CA 1
ATOM 1323 C C . PRO A 1 177 ? -12.918 4.811 -3.667 1.00 91.88 177 PRO A C 1
ATOM 1325 O O . PRO A 1 177 ? -11.973 4.329 -4.295 1.00 91.88 177 PRO A O 1
ATOM 1328 N N . ASN A 1 178 ? -14.185 4.523 -4.000 1.00 92.19 178 ASN A N 1
ATOM 1329 C CA . ASN A 1 178 ? -14.555 3.538 -5.027 1.00 92.19 178 ASN A CA 1
ATOM 1330 C C . ASN A 1 178 ? -13.863 3.781 -6.369 1.00 92.19 178 ASN A C 1
ATOM 1332 O O . ASN A 1 178 ? -13.346 2.853 -6.991 1.00 92.19 178 ASN A O 1
ATOM 1336 N N . SER A 1 179 ? -13.832 5.037 -6.819 1.00 91.25 179 SER A N 1
ATOM 1337 C CA . SER A 1 179 ? -13.212 5.388 -8.101 1.00 91.25 179 SER A CA 1
ATOM 1338 C C . SER A 1 179 ? -11.713 5.063 -8.138 1.00 91.25 179 SER A C 1
ATOM 1340 O O . SER A 1 179 ? -11.189 4.705 -9.194 1.00 91.25 179 SER A O 1
ATOM 1342 N N . TYR A 1 180 ? -11.031 5.125 -6.992 1.00 92.69 180 TYR A N 1
ATOM 1343 C CA . TYR A 1 180 ? -9.612 4.815 -6.862 1.00 92.69 180 TYR A CA 1
ATOM 1344 C C . TYR A 1 180 ? -9.365 3.312 -6.910 1.00 92.69 180 TYR A C 1
ATOM 1346 O O . TYR A 1 180 ? -8.540 2.858 -7.701 1.00 92.69 180 TYR A O 1
ATOM 1354 N N . PHE A 1 181 ? -10.132 2.526 -6.154 1.00 94.06 181 PHE A N 1
ATOM 1355 C CA . PHE A 1 181 ? -10.039 1.066 -6.198 1.00 94.06 181 PHE A CA 1
ATOM 1356 C C . PHE A 1 181 ? -10.406 0.515 -7.578 1.00 94.06 181 PHE A C 1
ATOM 1358 O O . PHE A 1 181 ? -9.722 -0.365 -8.103 1.00 94.06 181 PHE A O 1
ATOM 1365 N N . LYS A 1 182 ? -11.430 1.090 -8.220 1.00 92.25 182 LYS A N 1
ATOM 1366 C CA . LYS A 1 182 ? -11.842 0.713 -9.576 1.00 92.25 182 LYS A CA 1
ATOM 1367 C C . LYS A 1 182 ? -10.712 0.913 -10.584 1.00 92.25 182 LYS A C 1
ATOM 1369 O O . LYS A 1 182 ? -10.464 0.008 -11.374 1.00 92.25 182 LYS A O 1
ATOM 1374 N N . GLN A 1 183 ? -9.988 2.034 -10.514 1.00 91.06 183 GLN A N 1
ATOM 1375 C CA . GLN A 1 183 ? -8.826 2.279 -11.379 1.00 91.06 183 GLN A CA 1
ATOM 1376 C C . GLN A 1 183 ? -7.763 1.186 -11.238 1.00 91.06 183 GLN A C 1
ATOM 1378 O O . GLN A 1 183 ? -7.210 0.752 -12.244 1.00 91.06 183 GLN A O 1
ATOM 1383 N N . VAL A 1 184 ? -7.499 0.707 -10.018 1.00 92.12 184 VAL A N 1
ATOM 1384 C CA . VAL A 1 184 ? -6.544 -0.390 -9.806 1.00 92.12 184 VAL A CA 1
ATOM 1385 C C . VAL A 1 184 ? -7.036 -1.667 -10.486 1.00 92.12 184 VAL A C 1
ATOM 1387 O O . VAL A 1 184 ? -6.288 -2.254 -11.258 1.00 92.12 184 VAL A O 1
ATOM 1390 N N . VAL A 1 185 ? -8.293 -2.078 -10.283 1.00 92.12 185 VAL A N 1
ATOM 1391 C CA . VAL A 1 185 ? -8.830 -3.288 -10.944 1.00 92.12 185 VAL A CA 1
ATOM 1392 C C . VAL A 1 185 ? -8.800 -3.151 -12.466 1.00 92.12 185 VAL A C 1
ATOM 1394 O O . VAL A 1 185 ? -8.440 -4.095 -13.165 1.00 92.12 185 VAL A O 1
ATOM 1397 N N . GLN A 1 186 ? -9.119 -1.966 -12.992 1.00 90.75 186 GLN A N 1
ATOM 1398 C CA . GLN A 1 186 ? -9.093 -1.714 -14.431 1.00 90.75 186 GLN A CA 1
ATOM 1399 C C . GLN A 1 186 ? -7.709 -1.954 -15.043 1.00 90.75 186 GLN A C 1
ATOM 1401 O O . GLN A 1 186 ? -7.635 -2.410 -16.183 1.00 90.75 186 GLN A O 1
ATOM 1406 N N . LEU A 1 187 ? -6.628 -1.696 -14.299 1.00 89.56 187 LEU A N 1
ATOM 1407 C CA . LEU A 1 187 ? -5.250 -1.934 -14.745 1.00 89.56 187 LEU A CA 1
ATOM 1408 C C . LEU A 1 187 ? -4.861 -3.406 -14.791 1.00 89.56 187 LEU A C 1
ATOM 1410 O O . LEU A 1 187 ? -3.957 -3.766 -15.546 1.00 89.56 187 LEU A O 1
ATOM 1414 N N . PHE A 1 188 ? -5.533 -4.242 -14.005 1.00 86.62 188 PHE A N 1
ATOM 1415 C CA . PHE A 1 188 ? -5.262 -5.670 -13.897 1.00 86.62 188 PHE A CA 1
ATOM 1416 C C . PHE A 1 188 ? -6.505 -6.463 -14.323 1.00 86.62 188 PHE A C 1
ATOM 1418 O O . PHE A 1 188 ? -7.140 -7.118 -13.495 1.00 86.62 188 PHE A O 1
ATOM 1425 N N . PRO A 1 189 ? -6.894 -6.404 -15.612 1.00 82.75 189 PRO A N 1
ATOM 1426 C CA . PRO A 1 189 ? -8.074 -7.111 -16.089 1.00 82.75 189 PRO A CA 1
ATOM 1427 C C . PRO A 1 189 ? -7.933 -8.618 -15.839 1.00 82.75 189 PRO A C 1
ATOM 1429 O O . PRO A 1 189 ? -6.900 -9.213 -16.142 1.00 82.75 189 PRO A O 1
ATOM 1432 N N . GLY A 1 190 ? -8.980 -9.230 -15.283 1.00 83.94 190 GLY A N 1
ATOM 1433 C CA . GLY A 1 190 ? -8.994 -10.655 -14.939 1.00 83.94 190 GLY A CA 1
ATOM 1434 C C . GLY A 1 190 ? -8.288 -11.012 -13.627 1.00 83.94 190 GLY A C 1
ATOM 1435 O O . GLY A 1 190 ? -8.162 -12.196 -13.325 1.00 83.94 190 GLY A O 1
ATOM 1436 N N . VAL A 1 191 ? -7.838 -10.027 -12.841 1.00 87.12 191 VAL A N 1
ATOM 1437 C CA . VAL A 1 191 ? -7.295 -10.287 -11.503 1.00 87.12 191 VAL A CA 1
ATOM 1438 C C . VAL A 1 191 ? -8.354 -10.927 -10.602 1.00 87.12 191 VAL A C 1
ATOM 1440 O O . VAL A 1 191 ? -9.507 -10.492 -10.565 1.00 87.12 191 VAL A O 1
ATOM 1443 N N . THR A 1 192 ? -7.963 -11.953 -9.848 1.00 89.31 192 THR A N 1
ATOM 1444 C CA . THR A 1 192 ? -8.825 -12.542 -8.820 1.00 89.31 192 THR A CA 1
ATOM 1445 C C . THR A 1 192 ? -8.972 -11.558 -7.664 1.00 89.31 192 THR A C 1
ATOM 1447 O O . THR A 1 192 ? -7.976 -11.093 -7.108 1.00 89.31 192 THR A O 1
ATOM 1450 N N . LEU A 1 193 ? -10.212 -11.247 -7.290 1.00 92.69 193 LEU A N 1
ATOM 1451 C CA . LEU A 1 193 ? -10.520 -10.307 -6.214 1.00 92.69 193 LEU A CA 1
ATOM 1452 C C . LEU A 1 193 ? -10.927 -11.042 -4.926 1.00 92.69 193 LEU A C 1
ATOM 1454 O O . LEU A 1 193 ? -11.565 -12.098 -5.002 1.00 92.69 193 LEU A O 1
ATOM 1458 N N . PRO A 1 194 ? -10.625 -10.471 -3.745 1.00 93.81 194 PRO A N 1
ATOM 1459 C CA . PRO A 1 194 ? -11.245 -10.880 -2.489 1.00 93.81 194 PRO A CA 1
ATOM 1460 C C . PRO A 1 194 ? -12.773 -10.811 -2.572 1.00 93.81 194 PRO A C 1
ATOM 1462 O O . P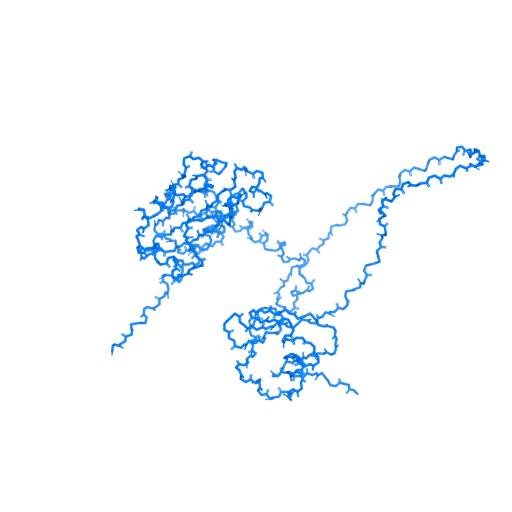RO A 1 194 ? -13.331 -9.962 -3.269 1.00 93.81 194 PRO A O 1
ATOM 1465 N N . LYS A 1 195 ? -13.471 -11.659 -1.806 1.00 93.25 195 LYS A N 1
ATOM 1466 C CA . LYS A 1 195 ? -14.948 -11.645 -1.755 1.00 93.25 195 LYS A CA 1
ATOM 1467 C C . LYS A 1 195 ? -15.512 -10.340 -1.197 1.00 93.25 195 LYS A C 1
ATOM 1469 O O . LYS A 1 195 ? -16.630 -9.976 -1.540 1.00 93.25 195 LYS A O 1
ATOM 1474 N N . LYS A 1 196 ? -14.756 -9.679 -0.323 1.00 95.69 196 LYS A N 1
ATOM 1475 C CA . LYS A 1 196 ? -15.029 -8.349 0.218 1.00 95.69 196 LYS A CA 1
ATOM 1476 C C . LYS A 1 196 ? -13.726 -7.717 0.685 1.00 95.69 196 LYS A C 1
ATOM 1478 O O . LYS A 1 196 ? -12.745 -8.430 0.934 1.00 95.69 196 LYS A O 1
ATOM 1483 N N . PHE A 1 197 ? -13.734 -6.403 0.851 1.00 95.62 197 PHE A N 1
ATOM 1484 C CA . PHE A 1 197 ? -12.653 -5.723 1.546 1.00 95.62 197 PHE A CA 1
ATOM 1485 C C . PHE A 1 197 ? -13.153 -4.625 2.476 1.00 95.62 197 PHE A C 1
ATOM 1487 O O . PHE A 1 197 ? -14.234 -4.066 2.297 1.00 95.62 197 PHE A O 1
ATOM 1494 N N . VAL A 1 198 ? -12.361 -4.366 3.507 1.00 98.06 198 VAL A N 1
ATOM 1495 C CA . VAL A 1 198 ? -12.683 -3.469 4.611 1.00 98.06 198 VAL A CA 1
ATOM 1496 C C . VAL A 1 198 ? -11.613 -2.390 4.687 1.00 98.06 198 VAL A C 1
ATOM 1498 O O . VAL A 1 198 ? -10.423 -2.702 4.673 1.00 98.06 198 VAL A O 1
ATOM 1501 N N . VAL A 1 199 ? -12.028 -1.131 4.773 1.00 98.00 199 VAL A N 1
ATOM 1502 C CA . VAL A 1 199 ? -11.138 0.031 4.814 1.00 98.00 199 VAL A CA 1
ATOM 1503 C C . VAL A 1 199 ? -11.300 0.753 6.144 1.00 98.00 199 VAL A C 1
ATOM 1505 O O . VAL A 1 199 ? -12.414 1.115 6.517 1.00 98.00 199 VAL A O 1
ATOM 1508 N N . PHE A 1 200 ? -10.189 0.997 6.831 1.00 98.19 200 PHE A N 1
ATOM 1509 C CA . PHE A 1 200 ? -10.124 1.796 8.049 1.00 98.19 200 PHE A CA 1
ATOM 1510 C C . PHE A 1 200 ? -9.422 3.118 7.769 1.00 98.19 200 PHE A C 1
ATOM 1512 O O . PHE A 1 200 ? -8.297 3.127 7.272 1.00 98.19 200 PHE A O 1
ATOM 1519 N N . TYR A 1 201 ? -10.070 4.216 8.141 1.00 97.19 201 TYR A N 1
ATOM 1520 C CA . TYR A 1 201 ? -9.515 5.562 8.090 1.00 97.19 201 TYR A CA 1
ATOM 1521 C C . TYR A 1 201 ? -9.346 6.129 9.496 1.00 97.19 201 TYR A C 1
ATOM 1523 O O . TYR A 1 201 ? -10.299 6.114 10.280 1.00 97.19 201 TYR A O 1
ATOM 1531 N N . TRP A 1 202 ? -8.171 6.681 9.794 1.00 97.06 202 TRP A N 1
ATOM 1532 C CA . TRP A 1 202 ? -7.910 7.390 11.051 1.00 97.06 202 TRP A CA 1
ATOM 1533 C C . TRP A 1 202 ? -7.052 8.636 10.834 1.00 97.06 202 TRP A C 1
ATOM 1535 O O . TRP A 1 202 ? -6.307 8.722 9.865 1.00 97.06 202 TRP A O 1
ATOM 1545 N N . ASN A 1 203 ? -7.105 9.584 11.761 1.00 94.56 203 ASN A N 1
ATOM 1546 C CA . ASN A 1 203 ? -6.009 10.521 12.011 1.00 94.56 203 ASN A CA 1
ATOM 1547 C C . ASN A 1 203 ? -5.430 10.271 13.412 1.00 94.56 203 ASN A C 1
ATOM 1549 O O . ASN A 1 203 ? -5.796 9.309 14.090 1.00 94.56 203 ASN A O 1
ATOM 1553 N N . GLN A 1 204 ? -4.536 11.148 13.875 1.00 94.06 204 GLN A N 1
ATOM 1554 C CA . GLN A 1 204 ? -3.875 10.972 15.173 1.00 94.06 204 GLN A CA 1
ATOM 1555 C C . GLN A 1 204 ? -4.866 10.934 16.342 1.00 94.06 204 GLN A C 1
ATOM 1557 O O . GLN A 1 204 ? -4.659 10.185 17.295 1.00 94.06 204 GLN A O 1
ATOM 1562 N N . LYS A 1 205 ? -5.934 11.738 16.278 1.00 95.25 205 LYS A N 1
ATOM 1563 C CA . LYS A 1 205 ? -6.926 11.868 17.357 1.00 95.25 205 LYS A CA 1
ATOM 1564 C C . LYS A 1 205 ? -7.736 10.589 17.545 1.00 95.25 205 LYS A C 1
ATOM 1566 O O . LYS A 1 205 ? -8.132 10.286 18.665 1.00 95.25 205 LYS A O 1
ATOM 1571 N N . ASP A 1 206 ? -7.914 9.832 16.467 1.00 97.00 206 ASP A N 1
ATOM 1572 C CA . ASP A 1 206 ? -8.725 8.618 16.456 1.00 97.00 206 ASP A CA 1
ATOM 1573 C C . ASP A 1 206 ? -7.889 7.334 16.469 1.00 97.00 206 ASP A C 1
ATOM 1575 O O . ASP A 1 206 ? -8.441 6.246 16.303 1.00 97.00 206 ASP A O 1
ATOM 1579 N N . LEU A 1 207 ? -6.568 7.428 16.666 1.00 96.12 207 LEU A N 1
ATOM 158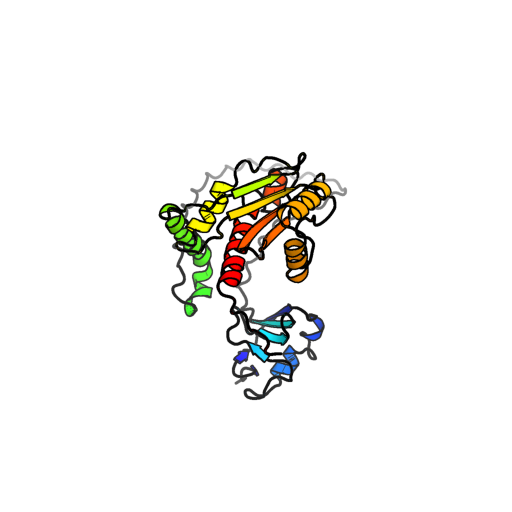0 C CA . LEU A 1 207 ? -5.668 6.276 16.604 1.00 96.12 207 LEU A CA 1
ATOM 1581 C C . LEU A 1 207 ? -6.124 5.142 17.539 1.00 96.12 207 LEU A C 1
ATOM 1583 O O . LEU A 1 207 ? -6.263 3.998 17.105 1.00 96.12 207 LEU A O 1
ATOM 1587 N N . ASP A 1 208 ? -6.408 5.457 18.803 1.00 96.81 208 ASP A N 1
ATOM 1588 C CA . ASP A 1 208 ? -6.831 4.465 19.799 1.00 96.81 208 ASP A CA 1
ATOM 1589 C C . ASP A 1 208 ? -8.227 3.900 19.510 1.00 96.81 208 ASP A C 1
ATOM 1591 O O . ASP A 1 208 ? -8.488 2.714 19.732 1.00 96.81 208 ASP A O 1
ATOM 1595 N N . GLU A 1 209 ? -9.141 4.739 19.024 1.00 98.00 209 GLU A N 1
ATOM 1596 C CA . GLU A 1 209 ? -10.513 4.336 18.714 1.00 98.00 209 GLU A CA 1
ATOM 1597 C C . GLU A 1 209 ? -10.546 3.396 17.509 1.00 98.00 209 GLU A C 1
ATOM 1599 O O . GLU A 1 209 ? 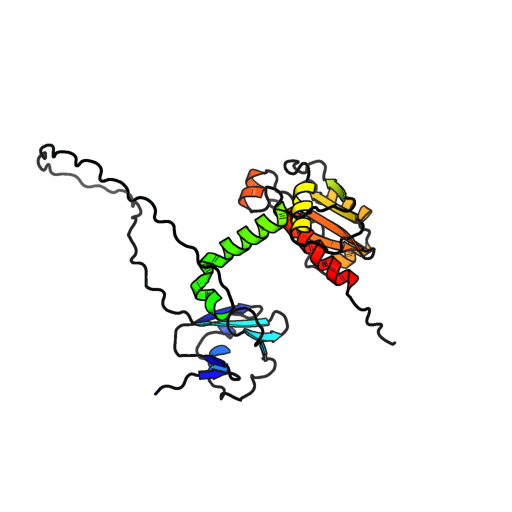-11.113 2.302 17.582 1.00 98.00 209 GLU A O 1
ATOM 1604 N N . VAL A 1 210 ? -9.859 3.769 16.429 1.00 98.31 210 VAL A N 1
ATOM 1605 C CA . VAL A 1 210 ? -9.781 2.954 15.216 1.00 98.31 210 VAL A CA 1
ATOM 1606 C C . VAL A 1 210 ? -8.956 1.691 15.459 1.00 98.31 210 VAL A C 1
ATOM 1608 O O . VAL A 1 210 ? -9.284 0.647 14.904 1.00 98.31 210 VAL A O 1
ATOM 1611 N N . THR A 1 211 ? -7.970 1.710 16.363 1.00 97.69 211 THR A N 1
ATOM 1612 C CA . THR A 1 211 ? -7.269 0.485 16.793 1.00 97.69 211 THR A CA 1
ATOM 1613 C C . THR A 1 211 ? -8.229 -0.516 17.443 1.00 97.69 211 THR A C 1
ATOM 1615 O O . THR A 1 211 ? -8.208 -1.702 17.106 1.00 97.69 211 THR A O 1
ATOM 1618 N N . LYS A 1 212 ? -9.113 -0.062 18.343 1.00 98.25 212 LYS A N 1
ATOM 1619 C CA . LYS A 1 212 ? -10.132 -0.926 18.974 1.00 98.25 212 LYS A CA 1
ATOM 1620 C C . LYS A 1 212 ? -11.156 -1.423 17.956 1.00 98.25 212 LYS A C 1
ATOM 1622 O O . LYS A 1 212 ? -11.536 -2.592 17.987 1.00 98.25 212 LYS A O 1
ATOM 1627 N N . MET A 1 213 ? -11.571 -0.550 17.042 1.00 98.12 213 MET A N 1
ATOM 1628 C CA . MET A 1 213 ? -12.492 -0.879 15.958 1.00 98.12 213 MET A CA 1
ATOM 1629 C C . MET A 1 213 ? -11.904 -1.949 15.027 1.00 98.12 213 MET A C 1
ATOM 1631 O O . MET A 1 213 ? -12.554 -2.961 14.765 1.00 98.12 213 MET A O 1
ATOM 1635 N N . ALA A 1 214 ? -10.647 -1.778 14.607 1.00 97.94 214 ALA A N 1
ATOM 1636 C CA . ALA A 1 214 ? -9.914 -2.748 13.803 1.00 97.94 214 ALA A CA 1
ATOM 1637 C C . ALA A 1 214 ? -9.782 -4.086 14.535 1.00 97.94 214 ALA A C 1
ATOM 1639 O O . ALA A 1 214 ? -10.090 -5.122 13.955 1.00 97.94 214 ALA A O 1
ATOM 1640 N N . LEU A 1 215 ? -9.429 -4.087 15.826 1.00 97.62 215 LEU A N 1
ATOM 1641 C CA . LEU A 1 215 ? -9.400 -5.315 16.624 1.00 97.62 215 LEU A CA 1
ATOM 1642 C C . LEU A 1 215 ? -10.769 -6.017 16.660 1.00 97.62 215 LEU A C 1
ATOM 1644 O O . LEU A 1 215 ? -10.825 -7.236 16.510 1.00 97.62 215 LEU A O 1
ATOM 1648 N N . SER A 1 216 ? -11.863 -5.269 16.825 1.00 98.19 216 SER A N 1
ATOM 1649 C CA . SER A 1 216 ? -13.215 -5.840 16.878 1.00 98.19 216 SER A CA 1
ATOM 1650 C C . SER A 1 216 ? -13.670 -6.431 15.543 1.00 98.19 216 SER A C 1
ATOM 1652 O O . SER A 1 216 ? -14.396 -7.421 15.545 1.00 98.19 216 SER A O 1
ATOM 1654 N N . ILE A 1 217 ? -13.294 -5.819 14.418 1.00 98.06 217 ILE A N 1
ATOM 1655 C CA . ILE A 1 217 ? -13.762 -6.223 13.083 1.00 98.06 217 ILE A CA 1
ATOM 1656 C C . ILE A 1 217 ? -12.839 -7.272 12.460 1.00 98.06 217 ILE A C 1
ATOM 1658 O O . ILE A 1 217 ? -13.307 -8.217 11.830 1.00 98.06 217 ILE A O 1
ATOM 1662 N N . MET A 1 218 ? -11.525 -7.111 12.619 1.00 97.06 218 MET A N 1
ATOM 1663 C CA . MET A 1 218 ? -10.530 -8.038 12.080 1.00 97.06 218 MET A CA 1
ATOM 1664 C C . MET A 1 218 ? -10.378 -9.277 12.964 1.00 97.06 218 MET A C 1
ATOM 1666 O O . MET A 1 218 ? -10.042 -10.345 12.460 1.00 97.06 218 MET A O 1
ATOM 1670 N N . GLY A 1 219 ? -10.605 -9.150 14.274 1.00 97.38 219 GLY A N 1
ATOM 1671 C CA . GLY A 1 219 ? -10.338 -10.201 15.251 1.00 97.38 219 GLY A CA 1
ATOM 1672 C C . GLY A 1 219 ? -8.853 -10.321 15.615 1.00 97.38 219 GLY A C 1
ATOM 1673 O O . GLY A 1 219 ? -7.953 -9.932 14.865 1.00 97.38 219 GLY A O 1
ATOM 1674 N N . ALA A 1 220 ? -8.584 -10.887 16.795 1.00 95.44 220 ALA A N 1
ATOM 1675 C CA . ALA A 1 220 ? -7.234 -10.985 17.354 1.00 95.44 220 ALA A CA 1
ATOM 1676 C C . ALA A 1 220 ? -6.266 -11.808 16.482 1.00 95.44 220 ALA A C 1
ATOM 1678 O O . ALA A 1 220 ? -5.075 -11.505 16.439 1.00 95.44 220 ALA A O 1
ATOM 1679 N N . GLU A 1 221 ? -6.766 -12.816 15.763 1.00 96.00 221 GLU A N 1
ATOM 1680 C CA . GLU A 1 221 ? -5.943 -13.665 14.895 1.00 96.00 221 GLU A CA 1
ATOM 1681 C C . GLU A 1 221 ? -5.366 -12.889 13.707 1.00 96.00 221 GLU A C 1
ATOM 1683 O O . GLU A 1 221 ? -4.172 -12.985 13.431 1.00 96.00 221 GLU A O 1
ATOM 1688 N N . ASN A 1 222 ? -6.176 -12.056 13.047 1.00 96.06 222 ASN A N 1
ATOM 1689 C CA . ASN A 1 222 ? -5.710 -11.226 11.937 1.00 96.06 222 ASN A CA 1
ATOM 1690 C C . ASN A 1 222 ? -4.782 -10.100 12.418 1.00 96.06 222 ASN A C 1
ATOM 1692 O O . ASN A 1 222 ? -3.810 -9.776 11.736 1.00 96.06 222 ASN A O 1
ATOM 1696 N N . ILE A 1 223 ? -5.019 -9.541 13.611 1.00 93.31 223 ILE A N 1
ATOM 1697 C CA . ILE A 1 223 ? -4.092 -8.577 14.229 1.00 93.31 223 ILE A CA 1
ATOM 1698 C C . ILE A 1 223 ? -2.739 -9.234 14.522 1.00 93.31 223 ILE A C 1
ATOM 1700 O O . ILE A 1 223 ? -1.696 -8.662 14.200 1.00 93.31 223 ILE A O 1
ATOM 1704 N N . LYS A 1 224 ? -2.745 -10.450 15.079 1.00 91.50 224 LYS A N 1
ATOM 1705 C CA . LYS A 1 224 ? -1.525 -11.232 15.302 1.00 91.50 224 LYS A CA 1
ATOM 1706 C C . LYS A 1 224 ? -0.814 -11.532 13.983 1.00 91.50 224 LYS A C 1
ATOM 1708 O O . LYS A 1 224 ? 0.375 -11.263 13.875 1.00 91.50 224 LYS A O 1
ATOM 1713 N N . LYS A 1 225 ? -1.542 -12.004 12.968 1.00 90.25 225 LYS A N 1
ATOM 1714 C CA . LYS A 1 225 ? -0.996 -12.265 11.630 1.00 90.25 225 LYS A CA 1
ATOM 1715 C C . LYS A 1 225 ? -0.326 -11.024 11.040 1.00 90.25 225 LYS A C 1
ATOM 1717 O O . LYS A 1 225 ? 0.787 -11.120 10.541 1.00 90.25 225 LYS A O 1
ATOM 1722 N N . ASN A 1 226 ? -0.959 -9.853 11.147 1.00 91.50 226 ASN A N 1
ATOM 1723 C CA . ASN A 1 226 ? -0.343 -8.605 10.704 1.00 91.50 226 ASN A CA 1
ATOM 1724 C C . ASN A 1 226 ? 0.986 -8.332 11.422 1.00 91.50 226 ASN A C 1
ATOM 1726 O O . ASN A 1 226 ? 1.949 -7.928 10.779 1.00 91.50 226 ASN A O 1
ATOM 1730 N N . LEU A 1 227 ? 1.046 -8.532 12.741 1.00 88.81 227 LEU A N 1
ATOM 1731 C CA . LEU A 1 227 ? 2.279 -8.348 13.515 1.00 88.81 227 LEU A CA 1
ATOM 1732 C C . LEU A 1 227 ? 3.372 -9.353 13.127 1.00 88.81 227 LEU A C 1
ATOM 1734 O O . LEU A 1 227 ? 4.544 -8.996 13.142 1.00 88.81 227 LEU A O 1
ATOM 1738 N N . ASP A 1 228 ? 2.993 -10.580 12.775 1.00 87.62 228 ASP A N 1
ATOM 1739 C CA . ASP A 1 228 ? 3.933 -11.627 12.368 1.00 87.62 228 ASP A CA 1
ATOM 1740 C C . ASP A 1 228 ? 4.469 -11.394 10.933 1.00 87.62 228 ASP A C 1
ATOM 1742 O O . ASP A 1 228 ? 5.605 -11.754 10.624 1.00 87.62 228 ASP A O 1
ATOM 1746 N N . GLU A 1 229 ? 3.677 -10.769 10.053 1.00 84.56 229 GLU A N 1
ATOM 1747 C CA . GLU A 1 229 ? 4.017 -10.536 8.637 1.00 84.56 229 GLU A CA 1
ATOM 1748 C C . GLU A 1 229 ? 4.597 -9.142 8.344 1.00 84.56 229 GLU A C 1
ATOM 1750 O O . GLU A 1 229 ? 5.155 -8.918 7.266 1.00 84.56 229 GLU A O 1
ATOM 1755 N N . THR A 1 230 ? 4.473 -8.191 9.272 1.00 82.06 230 THR A N 1
ATOM 1756 C CA . THR A 1 230 ? 4.859 -6.785 9.067 1.00 82.06 230 THR A CA 1
ATOM 1757 C C . THR A 1 230 ? 5.658 -6.225 10.248 1.00 82.06 230 THR A C 1
ATOM 1759 O O . THR A 1 230 ? 5.850 -6.873 11.270 1.00 82.06 230 THR A O 1
ATOM 1762 N N . THR A 1 231 ? 6.160 -4.994 10.122 1.00 72.75 231 THR A N 1
ATOM 1763 C CA . THR A 1 231 ? 6.991 -4.323 11.139 1.00 72.75 231 THR A CA 1
ATOM 1764 C C . THR A 1 231 ? 6.212 -3.360 12.042 1.00 72.75 231 THR A C 1
ATOM 1766 O O . THR A 1 231 ? 6.752 -2.342 12.477 1.00 72.75 231 THR A O 1
ATOM 1769 N N . GLY A 1 232 ? 4.947 -3.650 12.356 1.00 83.12 232 GLY A N 1
ATOM 1770 C CA . GLY A 1 232 ? 4.198 -2.846 13.322 1.00 83.12 232 GLY A CA 1
ATOM 1771 C C . GLY A 1 232 ? 2.706 -3.162 13.407 1.00 83.12 232 GLY A C 1
ATOM 1772 O O . GLY A 1 232 ? 2.206 -4.034 12.697 1.00 83.12 232 GLY A O 1
ATOM 1773 N N . PRO A 1 233 ? 1.975 -2.450 14.282 1.00 90.81 233 PRO A N 1
ATOM 1774 C CA . PRO A 1 233 ? 0.530 -2.585 14.361 1.00 90.81 233 PRO A CA 1
ATOM 1775 C C . PRO A 1 233 ? -0.139 -2.127 13.059 1.00 90.81 233 PRO A C 1
ATOM 1777 O O . PRO A 1 233 ? 0.374 -1.266 12.332 1.00 90.81 233 PRO A O 1
ATOM 1780 N N . PHE A 1 234 ? -1.298 -2.723 12.774 1.00 94.44 234 PHE A N 1
ATOM 1781 C CA . PHE A 1 234 ? -2.072 -2.442 11.565 1.00 94.44 234 PHE A CA 1
ATOM 1782 C C . PHE A 1 234 ? -2.516 -0.973 11.518 1.00 94.44 234 PHE A C 1
ATOM 1784 O O . PHE A 1 234 ? -2.256 -0.276 10.540 1.00 94.44 234 PHE A O 1
ATOM 1791 N N . VAL A 1 235 ? -3.097 -0.490 12.620 1.00 96.44 235 VAL A N 1
ATOM 1792 C CA . VAL A 1 235 ? -3.428 0.923 12.843 1.00 96.44 235 VAL A CA 1
ATOM 1793 C C . VAL A 1 235 ? -2.260 1.578 13.580 1.00 96.44 235 VAL A C 1
ATOM 1795 O O . VAL A 1 235 ? -1.878 1.133 14.663 1.00 96.44 235 VAL A O 1
ATOM 1798 N N . ARG A 1 236 ? -1.645 2.600 12.976 1.00 94.12 236 ARG A N 1
ATOM 1799 C CA . ARG A 1 236 ? -0.455 3.277 13.520 1.00 94.12 236 ARG A CA 1
ATOM 1800 C C . ARG A 1 236 ? -0.320 4.701 12.995 1.00 94.12 236 ARG A C 1
ATOM 1802 O O . ARG A 1 236 ? -0.934 5.053 11.998 1.00 94.12 236 ARG A O 1
ATOM 1809 N N . CYS A 1 237 ? 0.551 5.485 13.616 1.00 92.06 237 CYS A N 1
ATOM 1810 C CA . CYS A 1 237 ? 1.070 6.728 13.049 1.00 92.06 237 CYS A CA 1
ATOM 1811 C C . CYS A 1 237 ? 2.596 6.725 13.156 1.00 92.06 237 CYS A C 1
ATOM 1813 O O . CYS A 1 237 ? 3.154 6.068 14.038 1.00 92.06 237 CYS A O 1
ATOM 1815 N N . ASN A 1 238 ? 3.281 7.432 12.256 1.00 85.94 238 ASN A N 1
ATOM 1816 C CA . ASN A 1 238 ? 4.745 7.500 12.272 1.00 85.94 238 ASN A CA 1
ATOM 1817 C C . ASN A 1 238 ? 5.246 8.309 13.474 1.00 85.94 238 ASN A C 1
ATOM 1819 O O . ASN A 1 238 ? 6.292 8.004 14.044 1.00 85.94 238 ASN A O 1
ATOM 1823 N N . ASN A 1 239 ? 4.511 9.358 13.843 1.00 85.31 239 ASN A N 1
ATOM 1824 C CA . ASN A 1 239 ? 4.757 10.193 15.015 1.00 85.31 239 ASN A CA 1
ATOM 1825 C C . ASN A 1 239 ? 3.480 10.988 15.367 1.00 85.31 239 ASN A C 1
ATOM 1827 O O . ASN A 1 239 ? 2.548 11.000 14.563 1.00 85.31 239 ASN A O 1
ATOM 1831 N N . PRO A 1 240 ? 3.430 11.694 16.517 1.00 84.12 240 PRO A N 1
ATOM 1832 C CA . PRO A 1 240 ? 2.236 12.426 16.960 1.00 84.12 240 PRO A CA 1
ATOM 1833 C C . PRO A 1 240 ? 1.737 13.531 16.019 1.00 84.12 240 PRO A C 1
ATOM 1835 O O . PRO A 1 240 ? 0.653 14.062 16.229 1.00 84.12 240 PRO A O 1
ATOM 1838 N N . THR A 1 241 ? 2.532 13.919 15.022 1.00 80.56 241 THR A N 1
ATOM 1839 C CA . THR A 1 241 ? 2.195 14.969 14.051 1.00 80.56 241 THR A CA 1
ATOM 1840 C C . THR A 1 241 ? 1.997 14.424 12.638 1.00 80.56 241 THR A C 1
ATOM 1842 O O . THR A 1 241 ? 1.685 15.186 11.732 1.00 80.56 241 THR A O 1
ATOM 1845 N N . ASN A 1 242 ? 2.206 13.122 12.421 1.00 81.69 242 ASN A N 1
ATOM 1846 C CA . ASN A 1 242 ? 2.150 12.511 11.101 1.00 81.69 242 ASN A CA 1
ATOM 1847 C C . ASN A 1 242 ? 1.552 11.100 11.175 1.00 81.69 242 ASN A C 1
ATOM 1849 O O . ASN A 1 242 ? 2.210 10.133 11.579 1.00 81.69 242 ASN A O 1
ATOM 1853 N N . CYS A 1 243 ? 0.313 11.014 10.699 1.00 88.12 243 CYS A N 1
ATOM 1854 C CA . CYS A 1 243 ? -0.429 9.779 10.489 1.00 88.12 243 CYS A CA 1
ATOM 1855 C C . CYS A 1 243 ? -0.567 9.401 9.017 1.00 88.12 243 CYS A C 1
ATOM 1857 O O . CYS A 1 243 ? -1.385 8.549 8.724 1.00 88.12 243 CYS A O 1
ATOM 1859 N N . ASP A 1 244 ? 0.198 9.989 8.100 1.00 86.81 244 ASP A N 1
ATOM 1860 C CA . ASP A 1 244 ? 0.172 9.594 6.691 1.00 86.81 244 ASP A CA 1
ATOM 1861 C C . ASP A 1 244 ? 0.888 8.247 6.521 1.00 86.81 244 ASP A C 1
ATOM 1863 O O . ASP A 1 244 ? 2.115 8.155 6.392 1.00 86.81 244 ASP A O 1
ATOM 1867 N N . VAL A 1 245 ? 0.112 7.175 6.658 1.00 89.25 245 VAL A N 1
ATOM 1868 C CA . VAL A 1 245 ? 0.571 5.791 6.573 1.00 89.25 245 VAL A CA 1
ATOM 1869 C C . VAL A 1 245 ? -0.458 4.944 5.843 1.00 89.25 245 VAL A C 1
ATOM 1871 O O . VAL A 1 245 ? -1.662 5.171 5.938 1.00 89.25 245 VAL A O 1
ATOM 1874 N N . GLY A 1 246 ? 0.032 3.907 5.176 1.00 92.44 246 GLY A N 1
ATOM 1875 C CA . GLY A 1 246 ? -0.787 2.869 4.573 1.00 92.44 246 GLY A CA 1
ATOM 1876 C C . GLY A 1 246 ? -0.427 1.482 5.099 1.00 92.44 246 GLY A C 1
ATOM 1877 O O . GLY A 1 246 ? 0.675 1.235 5.616 1.00 92.44 246 GLY A O 1
ATOM 1878 N N . GLY A 1 247 ? -1.382 0.569 4.993 1.00 93.12 247 GLY A N 1
ATOM 1879 C CA . GLY A 1 247 ? -1.163 -0.851 5.196 1.00 93.12 247 GLY A CA 1
ATOM 1880 C C . GLY A 1 247 ? -2.257 -1.689 4.554 1.00 93.12 247 GLY A C 1
ATOM 1881 O O . GLY A 1 247 ? -3.425 -1.299 4.514 1.00 93.12 247 GLY A O 1
ATOM 1882 N N . ALA A 1 248 ? -1.874 -2.879 4.107 1.00 95.56 248 ALA A N 1
ATOM 1883 C CA . ALA A 1 248 ? -2.778 -3.882 3.576 1.00 95.56 248 ALA A CA 1
ATOM 1884 C C . ALA A 1 248 ? -2.494 -5.241 4.220 1.00 95.56 248 ALA A C 1
ATOM 1886 O O . ALA A 1 248 ? -1.341 -5.616 4.430 1.00 95.56 248 ALA A O 1
ATOM 1887 N N . LEU A 1 249 ? -3.556 -5.987 4.503 1.00 95.19 249 LEU A N 1
ATOM 1888 C CA . LEU A 1 249 ? -3.512 -7.340 5.044 1.00 95.19 249 LEU A CA 1
ATOM 1889 C C . LEU A 1 249 ? -4.558 -8.191 4.331 1.00 95.19 249 LEU A C 1
ATOM 1891 O O . LEU A 1 249 ? -5.680 -7.745 4.107 1.00 95.19 249 LEU A O 1
ATOM 1895 N N . ILE A 1 250 ? -4.225 -9.448 4.052 1.00 95.06 250 ILE A N 1
ATOM 1896 C CA . ILE A 1 250 ? -5.232 -10.468 3.751 1.00 95.06 250 ILE A CA 1
ATOM 1897 C C . ILE A 1 250 ? -5.456 -11.303 5.002 1.00 95.06 250 ILE A C 1
ATOM 1899 O O . ILE A 1 250 ? -4.510 -11.902 5.530 1.00 95.06 250 ILE A O 1
ATOM 1903 N N . GLY A 1 251 ? -6.695 -11.288 5.483 1.00 93.88 251 GLY A N 1
ATOM 1904 C CA . GLY A 1 251 ? -7.138 -12.069 6.623 1.00 93.88 251 GLY A CA 1
ATOM 1905 C C . GLY A 1 251 ? -7.097 -13.567 6.349 1.00 93.88 251 GLY A C 1
ATOM 1906 O O . GLY A 1 251 ? -7.019 -14.016 5.205 1.00 93.88 251 GLY A O 1
ATOM 1907 N N . ILE A 1 252 ? -7.161 -14.353 7.419 1.00 90.56 252 ILE A N 1
ATOM 1908 C CA . ILE A 1 252 ? -7.176 -15.823 7.354 1.00 90.56 252 ILE A CA 1
ATOM 1909 C C . ILE A 1 252 ? -8.390 -16.331 6.556 1.00 90.56 252 ILE A C 1
ATOM 1911 O O . ILE A 1 252 ? -8.300 -17.340 5.864 1.00 90.56 252 ILE A O 1
ATOM 1915 N N . ASP A 1 253 ? -9.501 -15.596 6.604 1.00 91.19 253 ASP A N 1
ATOM 1916 C CA . ASP A 1 253 ? -10.745 -15.850 5.869 1.00 91.19 253 ASP A CA 1
ATOM 1917 C C . ASP A 1 253 ? -10.715 -15.370 4.402 1.00 91.19 253 ASP A C 1
ATOM 1919 O O . ASP A 1 253 ? -11.699 -15.525 3.673 1.00 91.19 253 ASP A O 1
ATOM 1923 N N . GLY A 1 254 ? -9.606 -14.768 3.964 1.00 92.81 254 GLY A N 1
ATOM 1924 C CA . GLY A 1 254 ? -9.452 -14.181 2.636 1.00 92.81 254 GLY A CA 1
ATOM 1925 C C . GLY A 1 254 ? -10.079 -12.791 2.477 1.00 92.81 254 GLY A C 1
ATOM 1926 O O . GLY A 1 254 ? -10.110 -12.279 1.355 1.00 92.81 254 GLY A O 1
ATOM 1927 N N . THR A 1 255 ? -10.569 -12.159 3.552 1.00 96.88 255 THR A N 1
ATOM 1928 C CA . THR A 1 255 ? -10.993 -10.749 3.526 1.00 96.88 255 THR A CA 1
ATOM 1929 C C . THR A 1 255 ? -9.766 -9.850 3.376 1.00 96.88 255 THR A C 1
ATOM 1931 O O . THR A 1 255 ? -8.771 -10.027 4.077 1.00 96.88 255 THR A O 1
ATOM 1934 N N . ALA A 1 256 ? -9.820 -8.864 2.479 1.00 97.38 256 ALA A N 1
ATOM 1935 C CA . ALA A 1 256 ? -8.776 -7.845 2.417 1.00 97.38 256 ALA A CA 1
ATOM 1936 C C . ALA A 1 256 ? -9.076 -6.704 3.395 1.00 97.38 256 ALA A C 1
ATOM 1938 O O . ALA A 1 256 ? -10.158 -6.124 3.375 1.00 97.38 256 ALA A O 1
ATOM 1939 N N . TYR A 1 257 ? -8.103 -6.368 4.230 1.00 97.94 257 TYR A N 1
ATOM 1940 C CA . TYR A 1 257 ? -8.151 -5.249 5.159 1.00 97.94 257 TYR A CA 1
ATOM 1941 C C . TYR A 1 257 ? -7.157 -4.185 4.710 1.00 97.94 257 TYR A C 1
ATOM 1943 O O . TYR A 1 257 ? -5.992 -4.484 4.447 1.00 97.94 257 TYR A O 1
ATOM 1951 N N . ILE A 1 258 ? -7.620 -2.944 4.638 1.00 97.62 258 ILE A N 1
ATOM 1952 C CA . ILE A 1 258 ? -6.837 -1.782 4.228 1.00 97.62 258 ILE A CA 1
ATOM 1953 C C . ILE A 1 258 ? -6.896 -0.764 5.357 1.00 97.62 258 ILE A C 1
ATOM 1955 O O . ILE A 1 258 ? -7.978 -0.418 5.829 1.00 97.62 258 ILE A O 1
ATOM 1959 N N . GLY A 1 259 ? -5.738 -0.304 5.808 1.00 96.81 259 GLY A N 1
ATOM 1960 C CA . GLY A 1 259 ? -5.613 0.736 6.814 1.00 96.81 259 GLY A CA 1
ATOM 1961 C C . GLY A 1 259 ? -4.952 1.969 6.218 1.00 96.81 259 GLY A C 1
ATOM 1962 O O . GLY A 1 259 ? -3.858 1.865 5.667 1.00 96.81 259 GLY A O 1
ATOM 1963 N N . ILE A 1 260 ? -5.610 3.122 6.324 1.00 95.94 260 ILE A N 1
ATOM 1964 C CA . ILE A 1 260 ? -5.117 4.399 5.812 1.00 95.94 260 ILE A CA 1
ATOM 1965 C C . ILE A 1 260 ? -5.204 5.444 6.920 1.00 95.94 260 ILE A C 1
ATOM 1967 O O . ILE A 1 260 ? -6.288 5.883 7.313 1.00 95.94 260 ILE A O 1
ATOM 1971 N N . GLY A 1 261 ? -4.043 5.868 7.398 1.00 95.19 261 GLY A N 1
ATOM 1972 C CA . GLY A 1 261 ? -3.943 7.057 8.218 1.00 95.19 261 GLY A CA 1
ATOM 1973 C C . GLY A 1 261 ? -3.920 8.300 7.323 1.00 95.19 261 GLY A C 1
ATOM 1974 O O . GLY A 1 261 ? -3.230 8.340 6.307 1.00 95.19 261 GLY A O 1
ATOM 1975 N N . LEU A 1 262 ? -4.717 9.302 7.677 1.00 92.88 262 LEU A N 1
ATOM 1976 C CA . LEU A 1 262 ? -4.909 10.530 6.919 1.00 92.88 262 LEU A CA 1
ATOM 1977 C C . LEU A 1 262 ? -4.202 11.702 7.603 1.00 92.88 262 LEU A C 1
ATOM 1979 O O . LEU A 1 262 ? -4.282 11.869 8.824 1.00 92.88 262 LEU A O 1
ATOM 1983 N N . ALA A 1 263 ? -3.560 12.550 6.797 1.00 90.88 263 ALA A N 1
ATOM 1984 C CA . ALA A 1 263 ? -3.161 13.887 7.229 1.00 90.88 263 ALA A CA 1
ATOM 1985 C C . ALA A 1 263 ? -4.405 14.719 7.579 1.00 90.88 263 ALA A C 1
ATOM 1987 O O . ALA A 1 263 ? -5.477 14.478 7.017 1.00 90.88 263 ALA A O 1
ATOM 1988 N N . ASP A 1 264 ? -4.266 15.708 8.467 1.00 89.06 264 ASP A N 1
ATOM 1989 C CA . ASP A 1 264 ? -5.398 16.507 8.955 1.00 89.06 264 ASP A CA 1
ATOM 1990 C C . ASP A 1 264 ? -6.043 17.353 7.842 1.00 89.06 264 ASP A C 1
ATOM 1992 O O . ASP A 1 264 ? -7.248 17.621 7.881 1.00 89.06 264 ASP A O 1
ATOM 1996 N N . THR A 1 265 ? -5.280 17.718 6.805 1.00 89.56 265 THR A N 1
ATOM 1997 C CA . THR A 1 265 ? -5.788 18.460 5.644 1.00 89.56 265 THR A CA 1
ATOM 1998 C C . THR A 1 265 ? -5.463 17.788 4.308 1.00 89.56 265 THR A C 1
ATOM 2000 O O . THR A 1 265 ? -4.479 17.064 4.162 1.00 89.56 265 THR A O 1
ATOM 2003 N N . GLN A 1 266 ? -6.279 18.076 3.286 1.00 89.75 266 GLN A N 1
ATOM 2004 C CA . GLN A 1 266 ? -6.032 17.592 1.924 1.00 89.75 266 GLN A CA 1
ATOM 2005 C C . GLN A 1 266 ? -4.731 18.155 1.338 1.00 89.75 266 GLN A C 1
ATOM 2007 O O . GLN A 1 266 ? -4.011 17.428 0.665 1.00 89.75 266 GLN A O 1
ATOM 2012 N N . ALA A 1 267 ? -4.416 19.425 1.605 1.00 90.00 267 ALA A N 1
ATOM 2013 C CA . ALA A 1 267 ? -3.202 20.057 1.093 1.00 90.00 267 ALA A CA 1
ATOM 2014 C C . ALA A 1 267 ? -1.933 19.373 1.632 1.00 90.00 267 ALA A C 1
ATOM 2016 O O . ALA A 1 267 ? -0.991 19.131 0.879 1.00 90.00 267 ALA A O 1
ATOM 2017 N N . GLU A 1 268 ? -1.926 19.005 2.917 1.00 87.56 268 GLU A N 1
ATOM 2018 C CA . GLU A 1 268 ? -0.838 18.222 3.511 1.00 87.56 268 GLU A CA 1
ATOM 2019 C C . GLU A 1 268 ? -0.733 16.840 2.862 1.00 87.56 268 GLU A C 1
ATOM 2021 O O . GLU A 1 268 ? 0.358 16.469 2.430 1.00 87.56 268 GLU A O 1
ATOM 2026 N N . ALA A 1 269 ? -1.857 16.129 2.703 1.00 86.38 269 ALA A N 1
ATOM 2027 C CA . ALA A 1 269 ? -1.879 14.831 2.029 1.00 86.38 269 ALA A CA 1
ATOM 2028 C C . ALA A 1 269 ? -1.352 14.928 0.586 1.00 86.38 269 ALA A C 1
ATOM 2030 O O . ALA A 1 269 ? -0.580 14.088 0.133 1.00 86.38 269 ALA A O 1
ATOM 2031 N N . GLU A 1 270 ? -1.738 15.954 -0.172 1.00 87.06 270 GLU A N 1
ATOM 2032 C CA . GLU A 1 270 ? -1.239 16.165 -1.537 1.00 87.06 270 GLU A CA 1
ATOM 2033 C C . GLU A 1 270 ? 0.264 16.468 -1.560 1.00 87.06 270 GLU A C 1
ATOM 2035 O O . GLU A 1 270 ? 0.968 15.983 -2.446 1.00 87.06 270 GLU A O 1
ATOM 2040 N N . SER A 1 271 ? 0.775 17.207 -0.570 1.00 85.44 271 SER A N 1
ATOM 2041 C CA . SER A 1 271 ? 2.201 17.543 -0.476 1.00 85.44 271 SER A CA 1
ATOM 2042 C C . SER A 1 271 ? 3.093 16.333 -0.174 1.00 85.44 271 SER A C 1
ATOM 2044 O O . SER A 1 271 ? 4.233 16.284 -0.636 1.00 85.44 271 SER A O 1
ATOM 2046 N N . SER A 1 272 ? 2.573 15.340 0.555 1.00 77.88 272 SER A N 1
ATOM 2047 C CA . SER A 1 272 ? 3.259 14.077 0.853 1.00 77.88 272 SER A CA 1
ATOM 2048 C C . SER A 1 272 ? 3.022 12.987 -0.200 1.00 77.88 272 SER A C 1
ATOM 2050 O O . SER A 1 272 ? 3.630 11.919 -0.129 1.00 77.88 272 SER A O 1
ATOM 2052 N N . GLY A 1 273 ? 2.181 13.255 -1.207 1.00 71.94 273 GLY A N 1
ATOM 2053 C CA . GLY A 1 273 ? 1.827 12.299 -2.258 1.00 71.94 273 GLY A CA 1
ATOM 2054 C C . GLY A 1 273 ? 0.683 11.341 -1.900 1.00 71.94 273 GLY A C 1
ATOM 2055 O O . GLY A 1 273 ? 0.338 10.495 -2.726 1.00 71.94 273 GLY A O 1
ATOM 2056 N N . GLY A 1 274 ? 0.080 11.472 -0.714 1.00 72.94 274 GLY A N 1
ATOM 2057 C CA . GLY A 1 274 ? -1.066 10.674 -0.271 1.00 72.94 274 GLY A CA 1
ATOM 2058 C C . GLY A 1 274 ? -2.443 11.212 -0.697 1.00 72.94 274 GLY A C 1
ATOM 2059 O O . GLY A 1 274 ? -3.425 10.470 -0.721 1.00 72.94 274 GLY A O 1
ATOM 2060 N N . GLY A 1 275 ? -2.536 12.486 -1.081 1.00 74.00 275 GLY A N 1
ATOM 2061 C CA . GLY A 1 275 ? -3.781 13.134 -1.500 1.00 74.00 275 GLY A CA 1
ATOM 2062 C C . GLY A 1 275 ? -4.389 12.549 -2.783 1.00 74.00 275 GLY A C 1
ATOM 2063 O O . GLY A 1 275 ? -3.733 11.845 -3.550 1.00 74.00 275 GLY A O 1
ATOM 2064 N N . ASN A 1 276 ? -5.666 12.858 -3.039 1.00 82.19 276 ASN A N 1
ATOM 2065 C CA . ASN A 1 276 ? -6.401 12.449 -4.250 1.00 82.19 276 ASN A CA 1
ATOM 2066 C C . ASN A 1 276 ? -6.417 10.933 -4.532 1.00 82.19 276 ASN A C 1
ATOM 2068 O O . ASN A 1 276 ? -6.354 10.496 -5.688 1.00 82.19 276 ASN A O 1
ATOM 2072 N N . GLY A 1 277 ? -6.526 10.114 -3.483 1.00 87.38 277 GLY A N 1
ATOM 2073 C CA . GLY A 1 277 ? -6.677 8.669 -3.637 1.00 87.38 277 GLY A CA 1
ATOM 2074 C C . GLY A 1 277 ? -5.372 7.907 -3.849 1.00 87.38 277 GLY A C 1
ATOM 2075 O O . GLY A 1 277 ? -5.410 6.755 -4.284 1.00 87.38 277 GLY A O 1
ATOM 2076 N N . GLY A 1 278 ? -4.219 8.561 -3.677 1.00 88.62 278 GLY A N 1
ATOM 2077 C CA . GLY A 1 278 ? -2.910 7.954 -3.913 1.00 88.62 278 GLY A CA 1
ATOM 2078 C C . GLY A 1 278 ? -2.679 6.742 -3.014 1.00 88.62 278 GLY A C 1
ATOM 2079 O O . GLY A 1 278 ? -2.398 5.652 -3.519 1.00 88.62 278 GLY A O 1
ATOM 2080 N N . VAL A 1 279 ? -2.874 6.914 -1.703 1.00 92.06 279 VAL A N 1
ATOM 2081 C CA . VAL A 1 279 ? -2.687 5.840 -0.712 1.00 92.06 279 VAL A CA 1
ATOM 2082 C C . VAL A 1 279 ? -3.697 4.714 -0.927 1.00 92.06 279 VAL A C 1
ATOM 2084 O O . VAL A 1 279 ? -3.320 3.547 -0.919 1.00 92.06 279 VAL A O 1
ATOM 2087 N N . GLU A 1 280 ? -4.956 5.035 -1.235 1.00 94.31 280 GLU A N 1
ATOM 2088 C CA . GLU A 1 280 ? -6.002 4.054 -1.543 1.00 94.31 280 GLU A CA 1
ATOM 2089 C C . GLU A 1 280 ? -5.594 3.121 -2.682 1.00 94.31 280 GLU A C 1
ATOM 2091 O O . GLU A 1 280 ? -5.732 1.902 -2.572 1.00 94.31 280 GLU A O 1
ATOM 2096 N N . LYS A 1 281 ? -5.075 3.684 -3.781 1.00 93.69 281 LYS A N 1
ATOM 2097 C CA . LYS A 1 281 ? -4.628 2.885 -4.929 1.00 93.69 281 LYS A CA 1
ATOM 2098 C C . LYS A 1 281 ? -3.458 1.989 -4.548 1.00 93.69 281 LYS A C 1
ATOM 2100 O O . LYS A 1 281 ? -3.446 0.824 -4.943 1.00 93.69 281 LYS A O 1
ATOM 2105 N N . VAL A 1 282 ? -2.488 2.528 -3.808 1.00 94.25 282 VAL A N 1
ATOM 2106 C CA . VAL A 1 282 ? -1.282 1.799 -3.391 1.00 94.25 282 VAL A CA 1
ATOM 2107 C C . VAL A 1 282 ? -1.644 0.634 -2.476 1.00 94.25 282 VAL A C 1
ATOM 2109 O O . VAL A 1 282 ? -1.275 -0.502 -2.768 1.00 94.25 282 VAL A O 1
ATOM 2112 N N . GLU A 1 283 ? -2.420 0.875 -1.422 1.00 95.06 283 GLU A N 1
ATOM 2113 C CA . GLU A 1 283 ? -2.736 -0.176 -0.453 1.00 95.06 283 GLU A CA 1
ATOM 2114 C C . GLU A 1 283 ? -3.721 -1.204 -1.006 1.00 95.06 283 GLU A C 1
ATOM 2116 O O . GLU A 1 283 ? -3.590 -2.399 -0.740 1.00 95.06 283 GLU A O 1
ATOM 2121 N N . PHE A 1 284 ? -4.659 -0.796 -1.862 1.00 95.69 284 PHE A N 1
ATOM 2122 C CA . PHE A 1 284 ? -5.497 -1.772 -2.551 1.00 95.69 284 PHE A CA 1
ATOM 2123 C C . PHE A 1 284 ? -4.691 -2.616 -3.544 1.00 95.69 284 PHE A C 1
ATOM 2125 O O . PHE A 1 284 ? -4.908 -3.823 -3.639 1.00 95.69 284 PHE A O 1
ATOM 2132 N N . TYR A 1 285 ? -3.706 -2.032 -4.231 1.00 95.44 285 TYR A N 1
ATOM 2133 C CA . TYR A 1 285 ? -2.778 -2.807 -5.050 1.00 95.44 285 TYR A CA 1
ATOM 2134 C C . TYR A 1 285 ? -1.968 -3.808 -4.210 1.00 95.44 285 TYR A C 1
ATOM 2136 O O . TYR A 1 285 ? -1.883 -4.977 -4.594 1.00 95.44 285 TYR A O 1
ATOM 2144 N N . HIS A 1 286 ? -1.449 -3.405 -3.042 1.00 94.56 286 HIS A N 1
ATOM 2145 C CA . HIS A 1 286 ? -0.816 -4.338 -2.102 1.00 94.56 286 HIS A CA 1
ATOM 2146 C C . HIS A 1 286 ? -1.769 -5.472 -1.708 1.00 94.56 286 HIS A C 1
ATOM 2148 O O . HIS A 1 286 ? -1.370 -6.637 -1.740 1.00 94.56 286 HIS A O 1
ATOM 2154 N N . ALA A 1 287 ? -3.037 -5.169 -1.415 1.00 94.94 287 ALA A N 1
ATOM 2155 C CA . ALA A 1 287 ? -4.038 -6.186 -1.105 1.00 94.94 287 ALA A CA 1
ATOM 2156 C C . ALA A 1 287 ? -4.221 -7.186 -2.261 1.00 94.94 287 ALA A C 1
ATOM 2158 O O . ALA A 1 287 ? -4.225 -8.390 -2.020 1.00 94.94 287 ALA A O 1
ATOM 2159 N N . LEU A 1 288 ? -4.288 -6.734 -3.520 1.00 93.12 288 LEU A N 1
ATOM 2160 C CA . LEU A 1 288 ? -4.375 -7.640 -4.677 1.00 93.12 288 LEU A CA 1
ATOM 2161 C C . LEU A 1 288 ? -3.144 -8.546 -4.806 1.00 93.12 288 LEU A C 1
ATOM 2163 O O . LEU A 1 288 ? -3.269 -9.733 -5.114 1.00 93.12 288 LEU A O 1
ATOM 2167 N N . GLN A 1 289 ? -1.946 -8.015 -4.558 1.00 90.94 289 GLN A N 1
ATOM 2168 C CA . GLN A 1 289 ? -0.719 -8.815 -4.576 1.00 90.94 289 GLN A CA 1
ATOM 2169 C C . GLN A 1 289 ? -0.726 -9.867 -3.460 1.00 90.94 289 GLN A C 1
ATOM 2171 O O . GLN A 1 289 ? -0.510 -11.049 -3.726 1.00 90.94 289 GLN A O 1
ATOM 2176 N N . LEU A 1 290 ? -1.027 -9.454 -2.227 1.00 90.81 290 LEU A N 1
ATOM 2177 C CA . LEU A 1 290 ? -1.131 -10.342 -1.069 1.00 90.81 290 LEU A CA 1
ATOM 2178 C C . LEU A 1 290 ? -2.212 -11.410 -1.263 1.00 90.81 290 LEU A C 1
ATOM 2180 O O . LEU A 1 290 ? -2.012 -12.562 -0.885 1.00 90.81 290 LEU A O 1
ATOM 2184 N N . PHE A 1 291 ? -3.328 -11.066 -1.905 1.00 91.69 291 PHE A N 1
ATOM 2185 C CA . PHE A 1 291 ? -4.416 -12.005 -2.159 1.00 91.69 291 PHE A CA 1
ATOM 2186 C C . PHE A 1 291 ? -4.020 -13.087 -3.164 1.00 91.69 291 PHE A C 1
ATOM 2188 O O . PHE A 1 291 ? -4.355 -14.261 -2.985 1.00 91.69 291 PHE A O 1
ATOM 2195 N N . ASN A 1 292 ? -3.232 -12.729 -4.181 1.00 86.69 292 ASN A N 1
ATOM 2196 C CA . ASN A 1 292 ? -2.640 -13.719 -5.075 1.00 86.69 292 ASN A CA 1
ATOM 2197 C C . ASN A 1 292 ? -1.710 -14.675 -4.316 1.00 86.69 292 ASN A C 1
ATOM 2199 O O . ASN A 1 292 ? -1.763 -15.878 -4.559 1.00 86.69 292 ASN A O 1
ATOM 2203 N N . TYR A 1 293 ? -0.906 -14.193 -3.363 1.00 84.00 293 TYR A N 1
ATOM 2204 C CA . TYR A 1 293 ? -0.107 -15.094 -2.526 1.00 84.00 293 TYR A CA 1
ATOM 2205 C C . TYR A 1 293 ? -0.988 -15.979 -1.643 1.00 84.00 293 TYR A C 1
ATOM 2207 O O . TYR A 1 293 ? -0.758 -17.182 -1.585 1.00 84.00 293 TYR A O 1
ATOM 2215 N N . HIS A 1 294 ? -2.025 -15.426 -1.014 1.00 83.56 294 HIS A N 1
ATOM 2216 C CA . HIS A 1 294 ? -2.950 -16.186 -0.171 1.00 83.56 294 HIS A CA 1
ATOM 2217 C C . HIS A 1 294 ? -3.639 -17.326 -0.939 1.00 83.56 294 HIS A C 1
ATOM 2219 O O . HIS A 1 294 ? -3.704 -18.449 -0.450 1.00 83.56 294 HIS A O 1
ATOM 2225 N N . THR A 1 295 ? -4.100 -17.063 -2.163 1.00 81.69 295 THR A N 1
ATOM 2226 C CA . THR A 1 295 ? -4.825 -18.046 -2.988 1.00 81.69 295 THR A CA 1
ATOM 2227 C C . THR A 1 295 ? -3.923 -19.070 -3.680 1.00 81.69 295 THR A C 1
ATOM 2229 O O . THR A 1 295 ? -4.384 -20.168 -3.977 1.00 81.69 295 THR A O 1
ATOM 2232 N N . ASN A 1 296 ? -2.647 -18.744 -3.916 1.00 74.12 296 ASN A N 1
ATOM 2233 C CA . ASN A 1 296 ? -1.696 -19.626 -4.605 1.00 74.12 296 ASN A CA 1
ATOM 2234 C C . ASN A 1 296 ? -0.660 -20.279 -3.671 1.00 74.12 296 ASN A C 1
ATOM 2236 O O . ASN A 1 296 ? 0.214 -21.010 -4.139 1.00 74.12 296 ASN A O 1
ATOM 2240 N N . SER A 1 297 ? -0.724 -20.030 -2.360 1.00 62.25 297 SER A N 1
ATOM 2241 C CA . SER A 1 297 ? 0.175 -20.671 -1.397 1.00 62.25 297 SER A CA 1
ATOM 2242 C C . SER A 1 297 ? -0.204 -22.139 -1.210 1.00 62.25 297 SER A C 1
ATOM 2244 O O . SER A 1 297 ? -1.260 -22.462 -0.671 1.00 62.25 297 SER A O 1
ATOM 2246 N N . LEU A 1 298 ? 0.681 -23.044 -1.632 1.00 48.38 298 LEU A N 1
ATOM 2247 C CA . LEU A 1 298 ? 0.579 -24.467 -1.317 1.00 48.38 298 LEU A CA 1
ATOM 2248 C C . LEU A 1 298 ? 0.858 -24.661 0.179 1.00 48.38 298 LEU A C 1
ATOM 2250 O O . LEU A 1 298 ? 1.939 -24.315 0.657 1.00 48.38 298 LEU A O 1
ATOM 2254 N N . GLN A 1 299 ? -0.093 -25.234 0.921 1.00 46.62 299 GLN A N 1
ATOM 2255 C CA . GLN A 1 299 ? 0.174 -25.691 2.284 1.00 46.62 299 GLN A CA 1
ATOM 2256 C C . GLN A 1 299 ? 1.198 -26.829 2.229 1.00 46.62 299 GLN A C 1
ATOM 2258 O O . GLN A 1 299 ? 0.874 -27.954 1.850 1.00 46.62 299 GLN A O 1
ATOM 2263 N N . ILE A 1 300 ? 2.445 -26.550 2.612 1.00 41.19 300 ILE A N 1
ATOM 2264 C CA . ILE A 1 300 ? 3.411 -27.607 2.908 1.00 41.19 300 ILE A CA 1
ATOM 2265 C C . ILE A 1 300 ? 3.038 -28.148 4.287 1.00 41.19 300 ILE A C 1
ATOM 2267 O O . ILE A 1 300 ? 3.431 -27.594 5.313 1.00 41.19 300 ILE A O 1
ATOM 2271 N N . LEU A 1 301 ? 2.227 -29.206 4.311 1.00 36.97 301 LEU A N 1
ATOM 2272 C CA . LEU A 1 301 ? 1.977 -29.968 5.528 1.00 36.97 301 LEU A CA 1
ATOM 2273 C C . LEU A 1 301 ? 3.310 -30.581 5.965 1.00 36.97 301 LEU A C 1
ATOM 2275 O O . LEU A 1 301 ? 3.826 -31.491 5.317 1.00 36.97 301 LEU A O 1
ATOM 2279 N N . SER A 1 302 ? 3.881 -30.056 7.049 1.00 39.12 302 SER A N 1
ATOM 2280 C CA . SER A 1 302 ? 4.958 -30.729 7.769 1.00 39.12 302 SER A CA 1
ATOM 2281 C C . SER A 1 302 ? 4.426 -32.096 8.188 1.00 39.12 302 SER A C 1
ATOM 2283 O O . SER A 1 302 ? 3.564 -32.174 9.062 1.00 39.12 302 SER A O 1
ATOM 2285 N N . GLN A 1 303 ? 4.896 -33.167 7.548 1.00 42.34 303 GLN A N 1
ATOM 2286 C CA . GLN A 1 303 ? 4.719 -34.504 8.106 1.00 42.34 303 GLN A CA 1
ATOM 2287 C C . GLN A 1 303 ? 5.440 -34.511 9.459 1.00 42.34 303 GLN A C 1
ATOM 2289 O O . GLN A 1 303 ? 6.580 -34.050 9.542 1.00 42.34 303 GLN A O 1
ATOM 2294 N N . GLY A 1 304 ? 4.699 -34.878 10.507 1.00 41.66 304 GLY A N 1
ATOM 2295 C CA . GLY A 1 304 ? 5.169 -34.900 11.893 1.00 41.66 304 GLY A CA 1
ATOM 2296 C C . GLY A 1 304 ? 6.278 -35.907 12.149 1.00 41.66 304 GLY A C 1
ATOM 2297 O O . GLY A 1 304 ? 6.487 -36.800 11.297 1.00 41.66 304 GLY A O 1
#

Foldseek 3Di:
DDAFQAFQNRGDHDADKDKFWWPDDPVQQDDCNHQVVVRSPDHNNDARPPPWDWDPPDDDATWIARDVRGTMGIGGDDDDPDDDDPDDDDDDDDDDDDDDDDDDDDDDDDDDDDDDDDDDDDDQDADPDPVCCVVNVSCPVVVVVVLLVVQLVPFDDDDAAEAEEEFPLFDCLPPDLVVLLRSLCSSVPPQDDFNYEYEYEYELVCLVVSLVVCCVVQPPQQQVVCVVVDVDGQRDAPDSQGRQDWAWGQHPNRYIYIYGYDHSDLVVCVVVQNHPNRRVNVRSNVSSVNSVCVVPDDPPPPPD

Sequence (304 aa):
MATNEVIVGVKFPKGSYQINSFGISCTKVMGSKGLFAQFLKLKDKDPLPKPWRYLADAIGAPKFSSAPGVGFRVQLITPTPKASPTAIGDPAGAIGGTPSPTPSPTPTATPSPTPSPTPTQILIEVPTSFSDLYEKRKGIAYSVWFKFSATVSKSEATLPPIEIYRGPNTPTYVKDPNSYFKQVVQLFPGVTLPKKFVVFYWNQKDLDEVTKMALSIMGAENIKKNLDETTGPFVRCNNPTNCDVGGALIGIDGTAYIGIGLADTQAEAESSGGGNGGVEKVEFYHALQLFNYHTNSLQILSQG